Protein AF-S4XUM1-F1 (afdb_monomer)

pLDDT: mean 78.96, std 17.9, range [38.09, 97.19]

Organism: NCBI:txid1254432

Mean predicted aligned error: 12.55 Å

Nearest PDB structures (foldseek):
  5o2q-assembly1_A  TM=1.631E-01  e=7.981E+00  Homo sapiens

Secondary structure (DSSP, 8-state):
-PPPP-SSGGGSTTSEEETTTTEEESSPPPSBPTT-EE---TT----BSSEEEE-SSS-EEEE-EEETTS-TTTTGGG-TTTEEEE---SSPPPTT-EEEEEEEESSSTT--STTEEEE-SS-SS-EEEEE-PPB-TT-GGG--STTEEEEEETTEEEEEETTS--TT--S---------------------------PPPP-----

Radius of gyration: 24.29 Å; Cα contacts (8 Å, |Δi|>4): 393; chains: 1; bounding box: 59×48×80 Å

Structure (mmCIF, N/CA/C/O backbone):
data_AF-S4XUM1-F1
#
_entry.id   AF-S4XUM1-F1
#
loop_
_atom_site.group_PDB
_atom_site.id
_atom_site.type_symbol
_atom_site.label_atom_id
_atom_site.label_alt_id
_atom_site.label_comp_id
_atom_site.label_asym_id
_atom_site.label_entity_id
_atom_site.label_seq_id
_atom_site.pdbx_PDB_ins_code
_atom_site.Cartn_x
_atom_site.Cartn_y
_atom_site.Cartn_z
_atom_site.occupancy
_atom_site.B_iso_or_equiv
_atom_site.auth_seq_id
_atom_site.auth_comp_id
_atom_site.auth_asym_id
_atom_site.auth_atom_id
_atom_site.pdbx_PDB_model_num
ATOM 1 N N . MET A 1 1 ? 4.548 4.382 -29.740 1.00 46.28 1 MET A N 1
ATOM 2 C CA . MET A 1 1 ? 4.417 2.930 -29.510 1.00 46.28 1 MET A CA 1
ATOM 3 C C . MET A 1 1 ? 3.903 2.785 -28.090 1.00 46.28 1 MET A C 1
ATOM 5 O O . MET A 1 1 ? 4.562 3.303 -27.201 1.00 46.28 1 MET A O 1
ATOM 9 N N . CYS A 1 2 ? 2.708 2.232 -27.884 1.00 58.69 2 CYS A N 1
ATOM 10 C CA . CYS A 1 2 ? 2.208 1.940 -26.538 1.00 58.69 2 CYS A CA 1
ATOM 11 C C . CYS A 1 2 ? 2.832 0.611 -26.112 1.00 58.69 2 CYS A C 1
ATOM 13 O O . CYS A 1 2 ? 2.622 -0.391 -26.795 1.00 58.69 2 CYS A O 1
ATOM 15 N N . MET A 1 3 ? 3.656 0.619 -25.067 1.00 66.31 3 MET A N 1
ATOM 16 C CA . MET A 1 3 ? 4.111 -0.616 -24.430 1.00 66.31 3 MET A CA 1
ATOM 17 C C . MET A 1 3 ? 3.111 -0.939 -23.319 1.00 66.31 3 MET A C 1
ATOM 19 O O . MET A 1 3 ? 2.801 -0.025 -22.554 1.00 66.31 3 MET A O 1
ATOM 23 N N . PRO A 1 4 ? 2.559 -2.163 -23.264 1.00 71.38 4 PRO A N 1
ATOM 24 C CA . PRO A 1 4 ? 1.668 -2.541 -22.178 1.00 71.38 4 PRO A CA 1
ATOM 25 C C . PRO A 1 4 ? 2.437 -2.468 -20.859 1.00 71.38 4 PRO A C 1
ATOM 27 O O . PRO A 1 4 ? 3.579 -2.933 -20.778 1.00 71.38 4 PRO A O 1
ATOM 30 N N . SER A 1 5 ? 1.817 -1.845 -19.863 1.00 81.88 5 SER A N 1
ATOM 31 C CA . SER A 1 5 ? 2.279 -1.906 -18.486 1.00 81.88 5 SER A CA 1
ATOM 32 C C . SER A 1 5 ? 2.138 -3.328 -17.951 1.00 81.88 5 SER A C 1
ATOM 34 O O . SER A 1 5 ? 1.305 -4.106 -18.410 1.00 81.88 5 SER A O 1
ATOM 36 N N . CYS A 1 6 ? 2.953 -3.673 -16.967 1.00 84.81 6 CYS A N 1
ATOM 37 C CA . CYS A 1 6 ? 2.712 -4.826 -16.114 1.00 84.81 6 CYS A CA 1
ATOM 38 C C . CYS A 1 6 ? 2.610 -4.355 -14.662 1.00 84.81 6 CYS A C 1
ATOM 40 O O . CYS A 1 6 ? 3.260 -3.386 -14.270 1.00 84.81 6 CYS A O 1
ATOM 42 N N . GLY A 1 7 ? 1.815 -5.063 -13.868 1.00 79.44 7 GLY A N 1
ATOM 43 C CA . GLY A 1 7 ? 1.798 -4.978 -12.410 1.00 79.44 7 GLY A CA 1
ATOM 44 C C . GLY A 1 7 ? 2.227 -6.272 -11.720 1.00 79.44 7 GLY A C 1
ATOM 45 O O . GLY A 1 7 ? 2.416 -6.271 -10.507 1.00 79.44 7 GLY A O 1
ATOM 46 N N . MET A 1 8 ? 2.373 -7.382 -12.456 1.00 84.25 8 MET A N 1
ATOM 47 C CA . MET A 1 8 ? 2.847 -8.656 -11.910 1.00 84.25 8 MET A CA 1
ATOM 48 C C . MET A 1 8 ? 3.480 -9.573 -12.967 1.00 84.25 8 MET A C 1
ATOM 50 O O . MET A 1 8 ? 3.158 -9.505 -14.152 1.00 84.25 8 MET A O 1
ATOM 54 N N . ASP A 1 9 ? 4.330 -10.502 -12.525 1.00 88.06 9 ASP A N 1
ATOM 55 C CA . ASP A 1 9 ? 5.088 -11.410 -13.403 1.00 88.06 9 ASP A CA 1
ATOM 56 C C . ASP A 1 9 ? 4.212 -12.306 -14.290 1.00 88.06 9 ASP A C 1
ATOM 58 O O . ASP A 1 9 ? 4.601 -12.660 -15.404 1.00 88.06 9 ASP A O 1
ATOM 62 N N . SER A 1 10 ? 3.001 -12.657 -13.842 1.00 88.00 10 SER A N 1
ATOM 63 C CA . SER A 1 10 ? 2.076 -13.486 -14.630 1.00 88.00 10 SER A CA 1
ATOM 64 C C . SER A 1 10 ? 1.634 -12.816 -15.938 1.00 88.00 10 SER A C 1
ATOM 66 O O . SER A 1 10 ? 1.175 -13.504 -16.850 1.00 88.00 10 SER A O 1
ATOM 68 N N . GLN A 1 11 ? 1.823 -11.500 -16.064 1.00 85.06 11 GLN A N 1
ATOM 69 C CA . GLN A 1 11 ? 1.540 -10.726 -17.273 1.00 85.06 11 GLN A CA 1
ATOM 70 C C . GLN A 1 11 ? 2.708 -10.729 -18.269 1.00 85.06 11 GLN A C 1
ATOM 72 O O . GLN A 1 11 ? 2.547 -10.294 -19.406 1.00 85.06 11 GLN A O 1
ATOM 77 N N . CYS A 1 12 ? 3.877 -11.247 -17.879 1.00 89.38 12 CYS A N 1
ATOM 78 C CA . CYS A 1 12 ? 5.130 -11.041 -18.601 1.00 89.38 12 CYS A CA 1
ATOM 79 C C . CYS A 1 12 ? 5.625 -12.223 -19.448 1.00 89.38 12 CYS A C 1
ATOM 81 O O . CYS A 1 12 ? 6.767 -12.204 -19.897 1.00 89.38 12 CYS A O 1
ATOM 83 N N . ALA A 1 13 ? 4.786 -13.225 -19.737 1.00 91.38 13 ALA A N 1
ATOM 84 C CA . ALA A 1 13 ? 5.056 -14.305 -20.704 1.00 91.38 13 ALA A CA 1
ATOM 85 C C . ALA A 1 13 ? 6.498 -14.879 -20.671 1.00 91.38 13 ALA A C 1
ATOM 87 O O . ALA A 1 13 ? 7.147 -15.018 -21.707 1.00 91.38 13 ALA A O 1
ATOM 88 N N . GLY A 1 14 ? 7.000 -15.214 -19.475 1.00 91.81 14 GLY A N 1
ATOM 89 C CA . GLY A 1 14 ? 8.346 -15.773 -19.264 1.00 91.81 14 GLY A CA 1
ATOM 90 C C . GLY A 1 14 ? 9.423 -14.757 -18.868 1.00 91.81 14 GLY A C 1
ATOM 91 O O . GLY A 1 14 ? 10.556 -15.151 -18.612 1.00 91.81 14 GLY A O 1
ATOM 92 N N . ARG A 1 15 ? 9.066 -13.475 -18.794 1.00 94.38 15 ARG A N 1
ATOM 93 C CA . ARG A 1 15 ? 9.859 -12.375 -18.228 1.00 94.38 15 ARG A CA 1
ATOM 94 C C . ARG A 1 15 ? 9.296 -11.992 -16.853 1.00 94.38 15 ARG A C 1
ATOM 96 O O . ARG A 1 15 ? 8.256 -12.519 -16.457 1.00 94.38 15 ARG A O 1
ATOM 103 N N . ALA A 1 16 ? 9.949 -11.074 -16.150 1.00 93.62 16 ALA A N 1
ATOM 104 C CA . ALA A 1 16 ? 9.474 -10.539 -14.874 1.00 93.62 16 ALA A CA 1
ATOM 105 C C . ALA A 1 16 ? 8.983 -9.100 -15.038 1.00 93.62 16 ALA A C 1
ATOM 107 O O . ALA A 1 16 ? 9.459 -8.376 -15.913 1.00 93.62 16 ALA A O 1
ATOM 108 N N . CYS A 1 17 ? 8.033 -8.680 -14.212 1.00 90.25 17 CYS A N 1
ATOM 109 C CA . CYS A 1 17 ? 7.595 -7.297 -14.184 1.00 90.25 17 CYS A CA 1
ATOM 110 C C . CYS A 1 17 ? 8.549 -6.463 -13.325 1.00 90.25 17 CYS A C 1
ATOM 112 O O . CYS A 1 17 ? 8.730 -6.758 -12.146 1.00 90.25 17 CYS A O 1
ATOM 114 N N . ASP A 1 18 ? 9.154 -5.416 -13.890 1.00 91.81 18 ASP A N 1
ATOM 115 C CA . ASP A 1 18 ? 9.947 -4.470 -13.106 1.00 91.81 18 ASP A CA 1
ATOM 116 C C . ASP A 1 18 ? 9.028 -3.431 -12.438 1.00 91.81 18 ASP A C 1
ATOM 118 O O . ASP A 1 18 ? 8.416 -2.627 -13.150 1.00 91.81 18 ASP A O 1
ATOM 122 N N . PRO A 1 19 ? 8.945 -3.388 -11.096 1.00 87.00 19 PRO A N 1
ATOM 123 C CA . PRO A 1 19 ? 8.026 -2.499 -10.388 1.00 87.00 19 PRO A CA 1
ATOM 124 C C . PRO A 1 19 ? 8.458 -1.020 -10.375 1.00 87.00 19 PRO A C 1
ATOM 126 O O . PRO A 1 19 ? 7.687 -0.175 -9.915 1.00 87.00 19 PRO A O 1
ATOM 129 N N . ARG A 1 20 ? 9.666 -0.662 -10.846 1.00 89.31 20 ARG A N 1
ATOM 130 C CA . ARG A 1 20 ? 10.075 0.748 -11.001 1.00 89.31 20 ARG A CA 1
ATOM 131 C C . ARG A 1 20 ? 9.538 1.374 -12.267 1.00 89.31 20 ARG A C 1
ATOM 133 O O . ARG A 1 20 ? 9.212 2.561 -12.260 1.00 89.31 20 ARG A O 1
ATOM 140 N N . ILE A 1 21 ? 9.508 0.598 -13.345 1.00 88.56 21 ILE A N 1
ATOM 141 C CA . ILE A 1 21 ? 9.158 1.086 -14.683 1.00 88.56 21 ILE A CA 1
ATOM 142 C C . ILE A 1 21 ? 7.864 0.475 -15.226 1.00 88.56 21 ILE A C 1
ATOM 144 O O . ILE A 1 21 ? 7.420 0.889 -16.293 1.00 88.56 21 ILE A O 1
ATOM 148 N N . ASN A 1 22 ? 7.260 -0.476 -14.506 1.00 86.62 22 ASN A N 1
ATOM 149 C CA . ASN A 1 22 ? 6.053 -1.214 -14.884 1.00 86.62 22 ASN A CA 1
ATOM 150 C C . ASN A 1 22 ? 6.162 -1.847 -16.280 1.00 86.62 22 ASN A C 1
ATOM 152 O O . ASN A 1 22 ? 5.217 -1.813 -17.066 1.00 86.62 22 ASN A O 1
ATOM 156 N N . LEU A 1 23 ? 7.331 -2.405 -16.610 1.00 89.44 23 LEU A N 1
ATOM 157 C CA . LEU A 1 23 ? 7.587 -3.080 -17.882 1.00 89.44 23 LEU A CA 1
ATOM 158 C C . LEU A 1 23 ? 8.126 -4.483 -17.644 1.00 89.44 23 LEU A C 1
ATOM 160 O O . LEU A 1 23 ? 8.922 -4.720 -16.737 1.00 89.44 23 LEU A O 1
ATOM 164 N N . CYS A 1 24 ? 7.733 -5.407 -18.516 1.00 91.44 24 CYS A N 1
ATOM 165 C CA . CYS A 1 24 ? 8.316 -6.736 -18.522 1.00 91.44 24 CYS A CA 1
ATOM 166 C C . CYS A 1 24 ? 9.786 -6.647 -18.947 1.00 91.44 24 CYS A C 1
ATOM 168 O O . CYS A 1 24 ? 10.094 -6.117 -20.022 1.00 91.44 24 CYS A O 1
ATOM 170 N N . VAL A 1 25 ? 10.682 -7.190 -18.131 1.00 94.69 25 VAL A N 1
ATOM 171 C CA . VAL A 1 25 ? 12.135 -7.211 -18.326 1.00 94.69 25 VAL A CA 1
ATOM 172 C C . VAL A 1 25 ? 12.702 -8.591 -18.007 1.00 94.69 25 VAL A C 1
ATOM 174 O O . VAL A 1 25 ? 12.067 -9.405 -17.341 1.00 94.69 25 VAL A O 1
ATOM 177 N N . ASP A 1 26 ? 13.906 -8.868 -18.498 1.00 96.31 26 ASP A N 1
ATOM 178 C CA . ASP A 1 26 ? 14.575 -10.147 -18.234 1.00 96.31 26 ASP A CA 1
ATOM 179 C C . ASP A 1 26 ? 15.219 -10.168 -16.838 1.00 96.31 26 ASP A C 1
ATOM 181 O O . ASP A 1 26 ? 15.225 -11.202 -16.175 1.00 96.31 26 ASP A O 1
ATOM 185 N N . GLU A 1 27 ? 15.690 -9.009 -16.369 1.00 96.25 27 GLU A N 1
ATOM 186 C CA . GLU A 1 27 ? 16.275 -8.804 -15.041 1.00 96.25 27 GLU A CA 1
ATOM 187 C C . GLU A 1 27 ? 15.563 -7.624 -14.354 1.00 96.25 27 GLU A C 1
ATOM 189 O O . GLU A 1 27 ? 15.839 -6.473 -14.698 1.00 96.25 27 GLU A O 1
ATOM 194 N N . PRO A 1 28 ? 14.603 -7.876 -13.443 1.00 94.25 28 PRO A N 1
ATOM 195 C CA . PRO A 1 28 ? 13.877 -6.814 -12.755 1.00 94.25 28 PRO A CA 1
ATOM 196 C C . PRO A 1 28 ? 14.755 -6.140 -11.705 1.00 94.25 28 PRO A C 1
ATOM 198 O O . PRO A 1 28 ? 15.655 -6.758 -11.128 1.00 94.25 28 PRO A O 1
ATOM 201 N N . THR A 1 29 ? 14.456 -4.877 -11.411 1.00 94.62 29 THR A N 1
ATOM 202 C CA . THR A 1 29 ? 15.105 -4.157 -10.320 1.00 94.62 29 THR A CA 1
ATOM 203 C C . THR A 1 29 ? 14.916 -4.900 -8.997 1.00 94.62 29 THR A C 1
ATOM 205 O O . THR A 1 29 ? 13.802 -5.218 -8.580 1.00 94.62 29 THR A O 1
ATOM 208 N N . THR A 1 30 ? 16.028 -5.185 -8.323 1.00 94.56 30 THR A N 1
ATOM 209 C CA . THR A 1 30 ? 16.049 -5.874 -7.030 1.00 94.56 30 THR A CA 1
ATOM 210 C C . THR A 1 30 ? 16.083 -4.881 -5.877 1.00 94.56 30 THR A C 1
ATOM 212 O O . THR A 1 30 ? 16.699 -3.825 -5.989 1.00 94.56 30 THR A O 1
ATOM 215 N N . GLY A 1 31 ? 15.521 -5.259 -4.734 1.00 94.31 31 GLY A N 1
ATOM 216 C CA . GLY A 1 31 ? 15.585 -4.468 -3.510 1.00 94.31 31 GLY A CA 1
ATOM 217 C C . GLY A 1 31 ? 14.608 -4.987 -2.466 1.00 94.31 31 GLY A C 1
ATOM 218 O O . GLY A 1 31 ? 14.121 -6.116 -2.560 1.00 94.31 31 GLY A O 1
ATOM 219 N N . LEU A 1 32 ? 14.308 -4.151 -1.478 1.00 93.50 32 LEU A N 1
ATOM 220 C CA . LEU A 1 32 ? 13.274 -4.432 -0.491 1.00 93.50 32 LEU A CA 1
ATOM 221 C C . LEU A 1 32 ? 11.903 -4.590 -1.183 1.00 93.50 32 LEU A C 1
ATOM 223 O O . LEU A 1 32 ? 11.578 -3.805 -2.084 1.00 93.50 32 LEU A O 1
ATOM 227 N N . PRO A 1 33 ? 11.096 -5.598 -0.797 1.00 89.25 33 PRO A N 1
ATOM 228 C CA . PRO A 1 33 ? 9.799 -5.845 -1.415 1.00 89.25 33 PRO A CA 1
ATOM 229 C C . PRO A 1 33 ? 8.773 -4.773 -1.029 1.00 89.25 33 PRO A C 1
ATOM 231 O O . PRO A 1 33 ? 8.935 -4.064 -0.030 1.00 89.25 33 PRO A O 1
ATOM 234 N N . ALA A 1 34 ? 7.688 -4.681 -1.802 1.00 85.56 34 ALA A N 1
ATOM 235 C CA . ALA A 1 34 ? 6.586 -3.767 -1.515 1.00 85.56 34 ALA A CA 1
ATOM 236 C C . ALA A 1 34 ? 6.018 -3.977 -0.094 1.00 85.56 34 ALA A C 1
ATOM 238 O O . ALA A 1 34 ? 5.848 -5.111 0.354 1.00 85.56 34 ALA A O 1
ATOM 239 N N . GLY A 1 35 ? 5.732 -2.880 0.608 1.00 82.00 35 GLY A N 1
ATOM 240 C CA . GLY A 1 35 ? 5.302 -2.857 2.008 1.00 82.00 35 GLY A CA 1
ATOM 241 C C . GLY A 1 35 ? 6.442 -2.788 3.031 1.00 82.00 35 GLY A C 1
ATOM 242 O O . GLY A 1 35 ? 6.169 -2.562 4.207 1.00 82.00 35 GLY A O 1
ATOM 243 N N . SER A 1 36 ? 7.706 -2.944 2.618 1.00 88.94 36 SER A N 1
ATOM 244 C CA . SER A 1 36 ? 8.850 -2.818 3.533 1.00 88.94 36 SER A CA 1
ATOM 245 C C . SER A 1 36 ? 9.104 -1.359 3.918 1.00 88.94 36 SER A C 1
ATOM 247 O O . SER A 1 36 ? 9.033 -0.498 3.036 1.00 88.94 36 SER A O 1
ATOM 249 N N . PRO A 1 37 ? 9.476 -1.065 5.177 1.00 89.25 37 PRO A N 1
ATOM 250 C CA . PRO A 1 37 ? 9.952 0.263 5.543 1.00 89.25 37 PRO A CA 1
ATOM 251 C C . PRO A 1 37 ? 11.243 0.592 4.781 1.00 89.25 37 PRO A C 1
ATOM 253 O O . PRO A 1 37 ? 12.082 -0.286 4.559 1.00 89.25 37 PRO A O 1
ATOM 256 N N . CYS A 1 38 ? 11.406 1.849 4.380 1.00 93.06 38 CYS A N 1
ATOM 257 C CA . CYS A 1 38 ? 12.570 2.315 3.635 1.00 93.06 38 CYS A CA 1
ATOM 258 C C . CYS A 1 38 ? 12.930 3.763 3.974 1.00 93.06 38 CYS A C 1
ATOM 260 O O . CYS A 1 38 ? 12.089 4.554 4.398 1.00 93.06 38 CYS A O 1
ATOM 262 N N . GLU A 1 39 ? 14.190 4.101 3.724 1.00 93.44 39 GLU A N 1
ATOM 263 C CA . GLU A 1 39 ? 14.724 5.457 3.763 1.00 93.44 39 GLU A CA 1
ATOM 264 C C . GLU A 1 39 ? 15.631 5.620 2.540 1.00 93.44 39 GLU A C 1
ATOM 266 O O . GLU A 1 39 ? 16.457 4.746 2.255 1.00 93.44 39 GLU A O 1
ATOM 271 N N . VAL A 1 40 ? 15.456 6.704 1.782 1.00 89.44 40 VAL A N 1
ATOM 272 C CA . VAL A 1 40 ? 16.374 7.036 0.687 1.00 89.44 40 VAL A CA 1
ATOM 273 C C . VAL A 1 40 ? 17.612 7.652 1.324 1.00 89.44 40 VAL A C 1
ATOM 275 O O . VAL A 1 40 ? 17.533 8.745 1.876 1.00 89.44 40 VAL A O 1
ATOM 278 N N . GLY A 1 41 ? 18.739 6.937 1.280 1.00 84.44 41 GLY A N 1
ATOM 279 C CA . GLY A 1 41 ? 19.979 7.401 1.905 1.00 84.44 41 GLY A CA 1
ATOM 280 C C . GLY A 1 41 ? 20.510 8.698 1.284 1.00 84.44 41 GLY A C 1
ATOM 281 O O . GLY A 1 41 ? 20.113 9.077 0.182 1.00 84.44 41 GLY A O 1
ATOM 282 N N . ASP A 1 42 ? 21.471 9.342 1.952 1.00 84.88 42 ASP A N 1
ATOM 283 C CA . ASP A 1 42 ? 22.050 10.640 1.546 1.00 84.88 42 ASP A CA 1
ATOM 284 C C . ASP A 1 42 ? 22.616 10.662 0.111 1.00 84.88 42 ASP A C 1
ATOM 286 O O . ASP A 1 42 ? 22.701 11.713 -0.525 1.00 84.88 42 ASP A O 1
ATOM 290 N N . GLU A 1 43 ? 22.992 9.498 -0.422 1.00 89.62 43 GLU A N 1
ATOM 291 C CA . GLU A 1 43 ? 23.488 9.330 -1.794 1.00 89.62 43 GLU A CA 1
ATOM 292 C C . GLU A 1 43 ? 22.364 9.238 -2.848 1.00 89.62 43 GLU A C 1
ATOM 294 O O . GLU A 1 43 ? 22.640 9.086 -4.038 1.00 89.62 43 GLU A O 1
ATOM 299 N N . GLY A 1 44 ? 21.095 9.317 -2.437 1.00 87.81 44 GLY A N 1
ATOM 300 C CA . GLY A 1 44 ? 19.928 9.190 -3.314 1.00 87.81 44 GLY A CA 1
ATOM 301 C C . GLY A 1 44 ? 19.648 7.757 -3.778 1.00 87.81 44 GLY A C 1
ATOM 302 O O . GLY A 1 44 ? 18.920 7.560 -4.752 1.00 87.81 44 GLY A O 1
ATOM 303 N N . ILE A 1 45 ? 20.240 6.754 -3.122 1.00 92.00 45 ILE A N 1
ATOM 304 C CA . ILE A 1 45 ? 20.052 5.343 -3.470 1.00 92.00 45 ILE A CA 1
ATOM 305 C C . ILE A 1 45 ? 18.756 4.840 -2.834 1.00 92.00 45 ILE A C 1
ATOM 307 O O . ILE A 1 45 ? 18.637 4.762 -1.612 1.00 92.00 45 ILE A O 1
ATOM 311 N N . ASP A 1 46 ? 17.799 4.474 -3.682 1.00 94.19 46 ASP A N 1
ATOM 312 C CA . ASP A 1 46 ? 16.536 3.867 -3.269 1.00 94.19 46 ASP A CA 1
ATOM 313 C C . ASP A 1 46 ? 16.727 2.358 -2.997 1.00 94.19 46 ASP A C 1
ATOM 315 O O . ASP A 1 46 ? 17.107 1.627 -3.925 1.00 94.19 46 ASP A O 1
ATOM 319 N N . PRO A 1 47 ? 16.478 1.874 -1.760 1.00 95.19 47 PRO A N 1
ATOM 320 C CA . PRO A 1 47 ? 16.670 0.471 -1.393 1.00 95.19 47 PRO A CA 1
ATOM 321 C C . PRO A 1 47 ? 15.548 -0.453 -1.893 1.00 95.19 47 PRO A C 1
ATOM 323 O O . PRO A 1 47 ? 15.650 -1.673 -1.745 1.00 95.19 47 PRO A O 1
ATOM 326 N N . CYS A 1 48 ? 14.459 0.090 -2.434 1.00 95.38 48 CYS A N 1
ATOM 327 C CA . CYS A 1 48 ? 13.279 -0.666 -2.825 1.00 95.38 48 CYS A CA 1
ATOM 328 C C . CYS A 1 48 ? 13.429 -1.299 -4.206 1.00 95.38 48 CYS A C 1
ATOM 330 O O . CYS A 1 48 ? 14.022 -0.716 -5.114 1.00 95.38 48 CYS A O 1
ATOM 332 N N . ALA A 1 49 ? 12.812 -2.470 -4.389 1.00 93.69 49 ALA A N 1
ATOM 333 C CA . ALA A 1 49 ? 12.653 -3.054 -5.718 1.00 93.69 49 ALA A CA 1
ATOM 334 C C . ALA A 1 49 ? 11.824 -2.130 -6.625 1.00 93.69 49 ALA A C 1
ATOM 336 O O . ALA A 1 49 ? 12.153 -1.982 -7.792 1.00 93.69 49 ALA A O 1
ATOM 337 N N . GLY A 1 50 ? 10.784 -1.493 -6.066 1.00 91.62 50 GLY A N 1
ATOM 338 C CA . GLY A 1 50 ? 10.032 -0.390 -6.673 1.00 91.62 50 GLY A CA 1
ATOM 339 C C . GLY A 1 50 ? 10.601 0.964 -6.248 1.00 91.62 50 GLY A C 1
ATOM 340 O O . GLY A 1 50 ? 11.786 1.226 -6.446 1.00 91.62 50 GLY A O 1
ATOM 341 N N . TRP A 1 51 ? 9.757 1.792 -5.632 1.00 92.88 51 TRP A N 1
ATOM 342 C CA . TRP A 1 51 ? 10.109 3.128 -5.152 1.00 92.88 51 TRP A CA 1
ATOM 343 C C . TRP A 1 51 ? 9.916 3.255 -3.643 1.00 92.88 51 TRP A C 1
ATOM 345 O O . TRP A 1 51 ? 8.917 2.776 -3.106 1.00 92.88 51 TRP A O 1
ATOM 355 N N . CYS A 1 52 ? 10.834 3.937 -2.967 1.00 93.38 52 CYS A N 1
ATOM 356 C CA . CYS A 1 52 ? 10.663 4.352 -1.585 1.00 93.38 52 CYS A CA 1
ATOM 357 C C . CYS A 1 52 ? 9.762 5.589 -1.527 1.00 93.38 52 CYS A C 1
ATOM 359 O O . CYS A 1 52 ? 10.193 6.710 -1.807 1.00 93.38 52 CYS A O 1
ATOM 361 N N . VAL A 1 53 ? 8.488 5.385 -1.192 1.00 89.75 53 VAL A N 1
ATOM 362 C CA . VAL A 1 53 ? 7.489 6.455 -1.121 1.00 89.75 53 VAL A CA 1
ATOM 363 C C . VAL A 1 53 ? 7.460 7.024 0.299 1.00 89.75 53 VAL A C 1
ATOM 365 O O . VAL A 1 53 ? 7.159 6.276 1.233 1.00 89.75 53 VAL A O 1
ATOM 368 N N . PRO A 1 54 ? 7.754 8.322 0.497 1.00 86.69 54 PRO A N 1
ATOM 369 C CA . PRO A 1 54 ? 7.705 8.938 1.816 1.00 86.69 54 PRO A CA 1
ATOM 370 C C . PRO A 1 54 ? 6.257 9.193 2.259 1.00 86.69 54 PRO A C 1
ATOM 372 O O . PRO A 1 54 ? 5.471 9.834 1.563 1.00 86.69 54 PRO A O 1
ATOM 375 N N . PHE A 1 55 ? 5.934 8.747 3.466 1.00 78.75 55 PHE A N 1
ATOM 376 C CA . PHE A 1 55 ? 4.703 8.998 4.207 1.00 78.75 55 PHE A CA 1
ATOM 377 C C . PHE A 1 55 ? 5.026 9.867 5.430 1.00 78.75 55 PHE A C 1
ATOM 379 O O . PHE A 1 55 ? 5.059 9.411 6.571 1.00 78.75 55 PHE A O 1
ATOM 386 N N . GLY A 1 56 ? 5.286 11.153 5.183 1.00 77.94 56 GLY A N 1
ATOM 387 C CA . GLY A 1 56 ? 5.7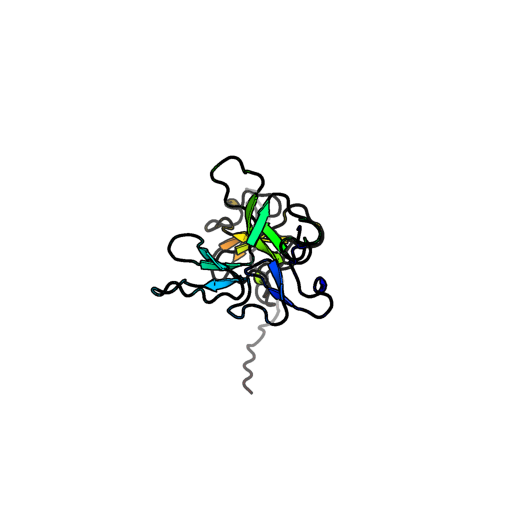15 12.097 6.217 1.00 77.94 56 GLY A CA 1
ATOM 388 C C . GLY A 1 56 ? 7.237 12.121 6.427 1.00 77.94 56 GLY A C 1
ATOM 389 O O . GLY A 1 56 ? 7.980 11.633 5.579 1.00 77.94 56 GLY A O 1
ATOM 390 N N . PRO A 1 57 ? 7.720 12.748 7.517 1.00 77.31 57 PRO A N 1
ATOM 391 C CA . PRO A 1 57 ? 9.147 13.017 7.711 1.00 77.31 57 PRO A CA 1
ATOM 392 C C . PRO A 1 57 ? 9.978 11.808 8.162 1.00 77.31 57 PRO A C 1
ATOM 394 O O . PRO A 1 57 ? 11.195 11.853 8.038 1.00 77.31 57 PRO A O 1
ATOM 397 N N . GLU A 1 58 ? 9.352 10.761 8.706 1.00 80.38 58 GLU A N 1
ATOM 398 C CA . GLU A 1 58 ? 10.058 9.672 9.408 1.00 80.38 58 GLU A CA 1
ATOM 399 C C . GLU A 1 58 ? 9.767 8.277 8.842 1.00 80.38 58 GLU A C 1
ATOM 401 O O . GLU A 1 58 ? 10.352 7.296 9.293 1.00 80.38 58 GLU A O 1
ATOM 406 N N . LEU A 1 59 ? 8.854 8.162 7.875 1.00 84.62 59 LEU A N 1
ATOM 407 C CA . LEU A 1 59 ? 8.415 6.871 7.362 1.00 84.62 59 LEU A CA 1
ATOM 408 C C . LEU A 1 59 ? 8.432 6.885 5.841 1.00 84.62 59 LEU A C 1
ATOM 410 O O . LEU A 1 59 ? 7.690 7.638 5.222 1.00 84.62 59 LEU A O 1
ATOM 414 N N . GLY A 1 60 ? 9.246 6.027 5.239 1.00 89.31 60 GLY A N 1
ATOM 415 C CA . GLY A 1 60 ? 9.122 5.639 3.840 1.00 89.31 60 GLY A CA 1
ATOM 416 C C . GLY A 1 60 ? 8.661 4.193 3.740 1.00 89.31 60 GLY A C 1
ATOM 417 O O . GLY A 1 60 ? 8.967 3.375 4.611 1.00 89.31 60 GLY A O 1
ATOM 418 N N . VAL A 1 61 ? 7.928 3.865 2.678 1.00 89.00 61 VAL A N 1
ATOM 419 C CA . VAL A 1 61 ? 7.568 2.479 2.369 1.00 89.00 61 VAL A CA 1
ATOM 420 C C . VAL A 1 61 ? 7.838 2.168 0.905 1.00 89.00 61 VAL A C 1
ATOM 422 O O . VAL A 1 61 ? 7.500 2.947 0.014 1.00 89.00 61 VAL A O 1
ATOM 425 N N . CYS A 1 62 ? 8.420 0.998 0.657 1.00 91.50 62 CYS A N 1
ATOM 426 C CA . CYS A 1 62 ? 8.581 0.471 -0.686 1.00 91.50 62 CYS A CA 1
ATOM 427 C C . CYS A 1 62 ? 7.218 0.207 -1.324 1.00 91.50 62 CYS A C 1
ATOM 429 O O . CYS A 1 62 ? 6.440 -0.601 -0.818 1.00 91.50 62 CYS A O 1
ATOM 431 N N . ALA A 1 63 ? 6.936 0.829 -2.462 1.00 89.69 63 ALA A N 1
ATOM 432 C CA . ALA A 1 63 ? 5.704 0.622 -3.208 1.00 89.69 63 ALA A CA 1
ATOM 433 C C . ALA A 1 63 ? 5.964 0.600 -4.718 1.00 89.69 63 ALA A C 1
ATOM 435 O O . ALA A 1 63 ? 6.933 1.174 -5.220 1.00 89.69 63 ALA A O 1
ATOM 436 N N . GLY A 1 64 ? 5.078 -0.080 -5.445 1.00 87.38 64 GLY A N 1
ATOM 437 C CA . GLY A 1 64 ? 4.935 0.132 -6.883 1.00 87.38 64 GLY A CA 1
ATOM 438 C C . GLY A 1 64 ? 4.183 1.436 -7.143 1.00 87.38 64 GLY A C 1
ATOM 439 O O . GLY A 1 64 ? 3.341 1.843 -6.334 1.00 87.38 64 GLY A O 1
ATOM 440 N N . LEU A 1 65 ? 4.484 2.076 -8.269 1.00 85.44 65 LEU A N 1
ATOM 441 C CA . LEU A 1 65 ? 3.728 3.229 -8.747 1.00 85.44 65 LEU A CA 1
ATOM 442 C C . LEU A 1 65 ? 2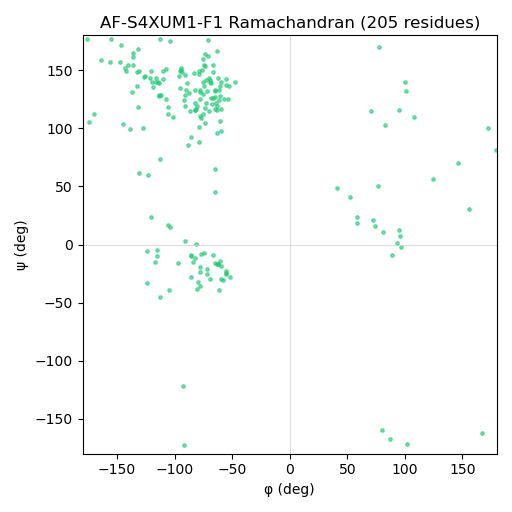.603 2.764 -9.666 1.00 85.44 65 LEU A C 1
ATOM 444 O O . LEU A 1 65 ? 2.756 1.817 -10.434 1.00 85.44 65 LEU A O 1
ATOM 448 N N . CYS A 1 66 ? 1.489 3.473 -9.618 1.00 84.62 66 CYS A N 1
ATOM 449 C CA . CYS A 1 66 ? 0.321 3.244 -10.462 1.00 84.62 66 CYS A CA 1
ATOM 450 C C . CYS A 1 66 ? -0.193 4.590 -10.975 1.00 84.62 66 CYS A C 1
ATOM 452 O O . CYS A 1 66 ? 0.074 5.625 -10.366 1.00 84.62 66 CYS A O 1
ATOM 454 N N . ALA A 1 67 ? -0.885 4.611 -12.111 1.00 79.62 67 ALA A N 1
ATOM 455 C CA . ALA A 1 67 ? -1.276 5.860 -12.768 1.00 79.62 67 ALA A CA 1
ATOM 456 C C . ALA A 1 67 ? -2.795 6.012 -12.813 1.00 79.62 67 ALA A C 1
ATOM 458 O O . ALA A 1 67 ? -3.526 5.053 -13.049 1.00 79.62 67 ALA A O 1
ATOM 459 N N . LEU A 1 68 ? -3.298 7.225 -12.584 1.00 69.62 68 LEU A N 1
ATOM 460 C CA . LEU A 1 68 ? -4.730 7.491 -12.659 1.00 69.62 68 LEU A CA 1
ATOM 461 C C . LEU A 1 68 ? -5.222 7.362 -14.101 1.00 69.62 68 LEU A C 1
ATOM 463 O O . LEU A 1 68 ? -4.782 8.097 -14.989 1.00 69.62 68 LEU A O 1
ATOM 467 N N . GLY A 1 69 ? -6.169 6.445 -14.306 1.00 61.72 69 GLY A N 1
ATOM 468 C CA . GLY A 1 69 ? -6.692 6.082 -15.624 1.00 61.72 69 GLY A CA 1
ATOM 469 C C . GLY A 1 69 ? -6.031 4.848 -16.246 1.00 61.72 69 GLY A C 1
ATOM 470 O O . GLY A 1 69 ? -6.323 4.554 -17.405 1.00 61.72 69 GLY A O 1
ATOM 471 N N . GLY A 1 70 ? -5.167 4.141 -15.506 1.00 68.00 70 GLY A N 1
ATOM 472 C CA . GLY A 1 70 ? -4.712 2.795 -15.857 1.00 68.00 70 GLY A CA 1
ATOM 473 C C . GLY A 1 70 ? -5.806 1.730 -15.689 1.00 68.00 70 GLY A C 1
ATOM 474 O O . GLY A 1 70 ? -6.937 2.017 -15.277 1.00 68.00 70 GLY A O 1
ATOM 475 N N . ASP A 1 71 ? -5.496 0.485 -16.064 1.00 70.81 71 ASP A N 1
ATOM 476 C CA . ASP A 1 71 ? -6.404 -0.646 -15.852 1.00 70.81 71 ASP A CA 1
ATOM 477 C C . ASP A 1 71 ? -6.337 -1.111 -14.388 1.00 70.81 71 ASP A C 1
ATOM 479 O O . ASP A 1 71 ? -5.586 -2.018 -14.028 1.00 70.81 71 ASP A O 1
ATOM 483 N N . ILE A 1 72 ? -7.177 -0.497 -13.552 1.00 63.78 72 ILE A N 1
ATOM 484 C CA . ILE A 1 72 ? -7.332 -0.803 -12.120 1.00 63.78 72 ILE A CA 1
ATOM 485 C C . ILE A 1 72 ? -7.720 -2.270 -11.873 1.00 63.78 72 ILE A C 1
ATOM 487 O O . ILE A 1 72 ? -7.405 -2.840 -10.828 1.00 63.78 72 ILE A O 1
ATOM 491 N N . ALA A 1 73 ? -8.449 -2.891 -12.803 1.00 61.50 73 ALA A N 1
ATOM 492 C CA . ALA A 1 73 ? -8.961 -4.240 -12.605 1.00 61.50 73 ALA A CA 1
ATOM 493 C C . ALA A 1 73 ? -7.877 -5.302 -12.817 1.00 61.50 73 ALA A C 1
ATOM 495 O O . ALA A 1 73 ? -7.890 -6.312 -12.108 1.00 61.50 73 ALA A O 1
ATOM 496 N N . ASN A 1 74 ? -6.958 -5.080 -13.762 1.00 62.84 74 ASN A N 1
ATOM 497 C CA . ASN A 1 74 ? -6.028 -6.120 -14.197 1.00 62.84 74 ASN A CA 1
ATOM 498 C C . ASN A 1 74 ? -4.549 -5.744 -14.080 1.00 62.84 74 ASN A C 1
ATOM 500 O O . ASN A 1 74 ? -3.746 -6.639 -13.836 1.00 62.84 74 ASN A O 1
ATOM 504 N N . GLU A 1 75 ? -4.163 -4.481 -14.260 1.00 68.56 75 GLU A N 1
ATOM 505 C CA . GLU A 1 75 ? -2.752 -4.098 -14.418 1.00 68.56 75 GLU A CA 1
ATOM 506 C C . GLU A 1 75 ? -2.219 -3.271 -13.251 1.00 68.56 75 GLU A C 1
ATOM 508 O O . GLU A 1 75 ? -1.149 -3.590 -12.733 1.00 68.56 75 GLU A O 1
ATOM 513 N N . ASP A 1 76 ? -2.958 -2.272 -12.768 1.00 76.75 76 ASP A N 1
ATOM 514 C CA . ASP A 1 76 ? -2.461 -1.438 -11.675 1.00 76.75 76 ASP A CA 1
ATOM 515 C C . ASP A 1 76 ? -2.385 -2.246 -10.377 1.00 76.75 76 ASP A C 1
ATOM 517 O O . ASP A 1 76 ? -3.355 -2.871 -9.941 1.00 76.75 76 ASP A O 1
ATOM 521 N N . CYS A 1 77 ? -1.206 -2.240 -9.753 1.00 82.75 77 CYS A N 1
ATOM 522 C CA . CYS A 1 77 ? -0.943 -2.937 -8.492 1.00 82.75 77 CYS A CA 1
ATOM 523 C C . CYS A 1 77 ? -1.206 -4.454 -8.534 1.00 82.75 77 CYS A C 1
ATOM 525 O O . CYS A 1 77 ? -1.455 -5.066 -7.494 1.00 82.75 77 CYS A O 1
ATOM 527 N N . GLY A 1 78 ? -1.163 -5.061 -9.727 1.00 79.81 78 GLY A N 1
ATOM 528 C CA . GLY A 1 78 ? -1.474 -6.479 -9.930 1.00 79.81 78 GLY A CA 1
ATOM 529 C C . GLY A 1 78 ? -2.969 -6.806 -9.800 1.00 79.81 78 GLY A C 1
ATOM 530 O O . GLY A 1 78 ? -3.319 -7.960 -9.529 1.00 79.81 78 GLY A O 1
ATOM 531 N N . GLY A 1 79 ? -3.836 -5.797 -9.951 1.00 84.19 79 GLY A N 1
ATOM 532 C CA . GLY A 1 79 ? -5.291 -5.889 -9.862 1.00 84.19 79 GLY A CA 1
ATOM 533 C C . GLY A 1 79 ? -5.827 -5.962 -8.429 1.00 84.19 79 GLY A C 1
ATOM 534 O O . GLY A 1 79 ? -5.096 -6.203 -7.471 1.00 84.19 79 GLY A O 1
ATOM 535 N N . LEU A 1 80 ? -7.149 -5.835 -8.285 1.00 85.75 80 LEU A N 1
ATOM 536 C CA . LEU A 1 80 ? -7.850 -5.696 -6.992 1.00 85.75 80 LEU A CA 1
ATOM 537 C C . LEU A 1 80 ? -7.658 -6.854 -5.997 1.00 85.75 80 LEU A C 1
ATOM 539 O O . LEU A 1 80 ? -7.910 -6.690 -4.804 1.00 85.75 80 LEU A O 1
ATOM 543 N N . ARG A 1 81 ? -7.225 -8.024 -6.479 1.00 85.31 81 ARG A N 1
ATOM 544 C CA . ARG A 1 81 ? -6.876 -9.173 -5.628 1.00 85.31 81 ARG A CA 1
ATOM 545 C C . ARG A 1 81 ? -5.501 -9.036 -4.978 1.00 85.31 81 ARG A C 1
ATOM 547 O O . ARG A 1 81 ? -5.249 -9.682 -3.968 1.00 85.31 81 ARG A O 1
ATOM 554 N N . SER A 1 82 ? -4.625 -8.238 -5.578 1.00 84.88 82 SER A N 1
ATOM 555 C CA . SER A 1 82 ? -3.239 -8.033 -5.158 1.00 84.88 82 SER A CA 1
ATOM 556 C C . SER A 1 82 ? -3.069 -6.677 -4.469 1.00 84.88 82 SER A C 1
ATOM 558 O O . SER A 1 82 ? -2.375 -6.577 -3.456 1.00 84.88 82 SER A O 1
ATOM 560 N N . GLY A 1 83 ? -3.739 -5.639 -4.971 1.00 87.12 83 GLY A N 1
ATOM 561 C CA . GLY A 1 83 ? -3.648 -4.293 -4.426 1.00 87.12 83 GLY A CA 1
ATOM 562 C C . GLY A 1 83 ? -4.573 -3.292 -5.106 1.00 87.12 83 GLY A C 1
ATOM 563 O O . GLY A 1 83 ? -5.293 -3.607 -6.050 1.00 87.12 83 GLY A O 1
ATOM 564 N N . MET A 1 84 ? -4.569 -2.068 -4.591 1.00 87.94 84 MET A N 1
ATOM 565 C CA . MET A 1 84 ? -5.274 -0.934 -5.177 1.00 87.94 84 MET A CA 1
ATOM 566 C C . MET A 1 84 ? -4.340 0.262 -5.285 1.00 87.94 84 MET A C 1
ATOM 568 O O . MET A 1 84 ? -3.464 0.453 -4.442 1.00 87.94 84 MET A O 1
ATOM 572 N N . CYS A 1 85 ? -4.556 1.097 -6.295 1.00 87.56 85 CYS A N 1
ATOM 573 C CA . CYS A 1 85 ? -3.830 2.350 -6.404 1.00 87.56 85 CYS A CA 1
ATOM 574 C C . CYS A 1 85 ? -4.409 3.397 -5.446 1.00 87.56 85 CYS A C 1
ATOM 576 O O . CYS A 1 85 ? -5.608 3.681 -5.482 1.00 87.56 85 CYS A O 1
ATOM 578 N N . VAL A 1 86 ? -3.560 3.976 -4.598 1.00 86.56 86 VAL A N 1
ATOM 579 C CA . VAL A 1 86 ? -3.923 5.041 -3.660 1.00 86.56 86 VAL A CA 1
ATOM 580 C C . VAL A 1 86 ? -3.206 6.322 -4.059 1.00 86.56 86 VAL A C 1
ATOM 582 O O . VAL A 1 86 ? -1.989 6.345 -4.228 1.00 86.56 86 VAL A O 1
ATOM 585 N N . TYR A 1 87 ? -3.966 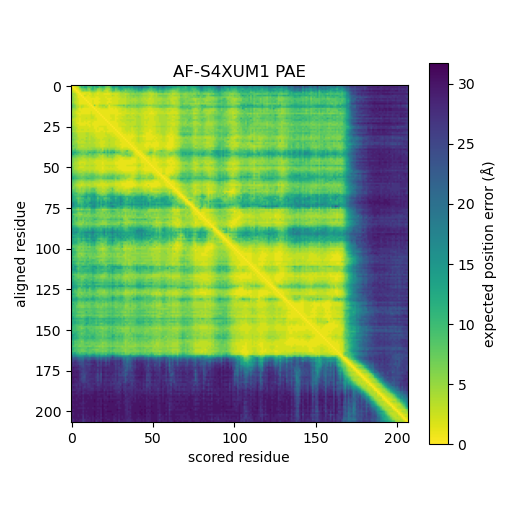7.406 -4.178 1.00 82.69 87 TYR A N 1
ATOM 586 C CA . TYR A 1 87 ? -3.455 8.724 -4.540 1.00 82.69 87 TYR A CA 1
ATOM 587 C C . TYR A 1 87 ? -3.570 9.658 -3.337 1.00 82.69 87 TYR A C 1
ATOM 589 O O . TYR A 1 87 ? -4.645 9.785 -2.748 1.00 82.69 87 TYR A O 1
ATOM 597 N N . ALA A 1 88 ? -2.477 10.330 -2.982 1.00 73.75 88 ALA A N 1
ATOM 598 C CA . ALA A 1 88 ? -2.504 11.421 -2.015 1.00 73.75 88 ALA A CA 1
ATOM 599 C C . ALA A 1 88 ? -2.846 12.715 -2.768 1.00 73.75 88 ALA A C 1
ATOM 601 O O . ALA A 1 88 ? -1.978 13.351 -3.360 1.00 73.75 88 ALA A O 1
ATOM 602 N N . LEU A 1 89 ? -4.134 13.049 -2.826 1.00 69.50 89 LEU A N 1
ATOM 603 C CA . LEU A 1 89 ? -4.626 14.189 -3.596 1.00 69.50 89 LEU A CA 1
ATOM 604 C C . LEU A 1 89 ? -4.899 15.380 -2.674 1.00 69.50 89 LEU A C 1
ATOM 606 O O . LEU A 1 89 ? -5.878 15.382 -1.933 1.00 69.50 89 LEU A O 1
ATOM 610 N N . ASP A 1 90 ? -4.069 16.420 -2.771 1.00 64.50 90 ASP A N 1
ATOM 611 C CA . ASP A 1 90 ? -4.324 17.723 -2.132 1.00 64.50 90 ASP A CA 1
ATOM 612 C C . ASP A 1 90 ? -5.199 18.650 -3.007 1.00 64.50 90 ASP A C 1
ATOM 614 O O . ASP A 1 90 ? -5.614 19.728 -2.574 1.00 64.50 90 ASP A O 1
ATOM 618 N N . LYS A 1 91 ? -5.445 18.268 -4.270 1.00 73.00 91 LYS A N 1
ATOM 619 C CA . LYS A 1 91 ? -6.208 19.009 -5.293 1.00 73.00 91 LYS A CA 1
ATOM 620 C C . LYS A 1 91 ? -6.957 18.039 -6.211 1.00 73.00 91 LYS A C 1
ATOM 622 O O . LYS A 1 91 ? -6.734 16.834 -6.139 1.00 73.00 91 LYS A O 1
ATOM 627 N N . ASP A 1 92 ? -7.819 18.576 -7.076 1.00 73.94 92 ASP A N 1
ATOM 628 C CA . ASP A 1 92 ? -8.533 17.788 -8.086 1.00 73.94 92 ASP A CA 1
ATOM 629 C C . ASP A 1 92 ? -7.546 16.961 -8.932 1.00 73.94 92 ASP A C 1
ATOM 631 O O . ASP A 1 92 ? -6.618 17.543 -9.506 1.00 73.94 92 ASP A O 1
ATOM 635 N N . PRO A 1 93 ? -7.727 15.632 -9.020 1.00 71.62 93 PRO A N 1
ATOM 636 C CA . PRO A 1 93 ? -6.800 14.768 -9.732 1.00 71.62 93 PRO A CA 1
ATOM 637 C C . PRO A 1 93 ? -6.831 14.997 -11.245 1.00 71.62 93 PRO A C 1
ATOM 639 O O . PRO A 1 93 ? -7.898 15.122 -11.855 1.00 71.62 93 PRO A O 1
ATOM 642 N N . GLY A 1 94 ? -5.655 14.984 -11.864 1.00 69.56 94 GLY A N 1
ATOM 643 C CA . GLY A 1 94 ? -5.464 14.939 -13.309 1.00 69.56 94 GLY A CA 1
ATOM 644 C C . GLY A 1 94 ? -5.279 13.510 -13.828 1.00 69.56 94 GLY A C 1
ATOM 645 O O . GLY A 1 94 ? -4.763 12.631 -13.141 1.00 69.56 94 GLY A O 1
ATOM 646 N N . ILE A 1 95 ? -5.668 13.264 -15.084 1.00 71.31 95 ILE A N 1
ATOM 647 C CA . ILE A 1 95 ? -5.305 12.014 -15.774 1.00 71.31 95 ILE A CA 1
ATOM 648 C C . ILE A 1 95 ? -3.776 11.943 -15.858 1.00 71.31 95 ILE A C 1
ATOM 650 O O . ILE A 1 95 ? -3.146 12.878 -16.354 1.00 71.31 95 ILE A O 1
ATOM 654 N N . GLY A 1 96 ? -3.200 10.824 -15.415 1.00 67.88 96 GLY A N 1
ATOM 655 C CA . GLY A 1 96 ? -1.751 10.633 -15.348 1.00 67.88 96 GLY A CA 1
ATOM 656 C C . GLY A 1 96 ? -1.112 10.994 -14.007 1.00 67.88 96 GLY A C 1
ATOM 657 O O . GLY A 1 96 ? 0.100 10.837 -13.884 1.00 67.88 96 GLY A O 1
ATOM 658 N N . ASP A 1 97 ? -1.891 11.425 -13.009 1.00 76.94 97 ASP A N 1
ATOM 659 C CA . ASP A 1 97 ? -1.394 11.522 -11.636 1.00 76.94 97 ASP A CA 1
ATOM 660 C C . ASP A 1 97 ? -0.937 10.143 -11.147 1.00 76.94 97 ASP A C 1
ATOM 662 O O . ASP A 1 97 ? -1.576 9.122 -11.422 1.00 76.94 97 ASP A O 1
ATOM 666 N N . THR A 1 98 ? 0.180 10.112 -10.426 1.00 80.12 98 THR A N 1
ATOM 667 C CA . THR A 1 98 ? 0.773 8.873 -9.922 1.00 80.12 98 THR A CA 1
ATOM 668 C C . THR A 1 98 ? 0.313 8.613 -8.493 1.00 80.12 98 THR A C 1
ATOM 670 O O . THR A 1 98 ? 0.327 9.507 -7.648 1.00 80.12 98 THR A O 1
ATOM 673 N N . GLY A 1 99 ? -0.081 7.377 -8.219 1.00 85.94 99 GLY A N 1
ATOM 674 C CA . GLY A 1 99 ? -0.377 6.865 -6.892 1.00 85.94 99 GLY A CA 1
ATOM 675 C C . GLY A 1 99 ? 0.633 5.808 -6.461 1.00 85.94 99 GLY A C 1
ATOM 676 O O . GLY A 1 99 ? 1.521 5.408 -7.219 1.00 85.94 99 GLY A O 1
ATOM 677 N N . ALA A 1 100 ? 0.469 5.343 -5.231 1.00 87.25 100 ALA A N 1
ATOM 678 C CA . ALA A 1 100 ? 1.209 4.228 -4.670 1.00 87.25 100 ALA A CA 1
ATOM 679 C C . ALA A 1 100 ? 0.283 3.023 -4.498 1.00 87.25 100 ALA A C 1
ATOM 681 O O . ALA A 1 100 ? -0.881 3.157 -4.116 1.00 87.25 100 ALA A O 1
ATOM 682 N N . CYS A 1 101 ? 0.807 1.832 -4.759 1.00 88.38 101 CYS A N 1
ATOM 683 C CA . CYS A 1 101 ? 0.056 0.601 -4.571 1.00 88.38 101 CYS A CA 1
ATOM 684 C C . CYS A 1 101 ? -0.103 0.247 -3.089 1.00 88.38 101 CYS A C 1
ATOM 686 O O . CYS A 1 101 ? 0.877 -0.054 -2.408 1.00 88.38 101 CYS A O 1
ATOM 688 N N . ALA A 1 102 ? -1.346 0.212 -2.609 1.00 89.31 102 ALA A N 1
ATOM 689 C CA . ALA A 1 102 ? -1.709 -0.380 -1.329 1.00 89.31 102 ALA A CA 1
ATOM 690 C C . ALA A 1 102 ? -1.995 -1.874 -1.505 1.00 89.31 102 ALA A C 1
ATOM 692 O O . ALA A 1 102 ? -2.759 -2.275 -2.384 1.00 89.31 102 ALA A O 1
ATOM 693 N N . LYS A 1 103 ? -1.391 -2.701 -0.654 1.00 89.38 103 LYS A N 1
ATOM 694 C CA . LYS A 1 103 ? -1.538 -4.159 -0.688 1.00 89.38 103 LYS A CA 1
ATOM 695 C C . LYS A 1 103 ? -2.954 -4.580 -0.278 1.00 89.38 103 LYS A C 1
ATOM 697 O O . LYS A 1 103 ? -3.525 -4.007 0.652 1.00 89.38 103 LYS A O 1
ATOM 702 N N . ALA A 1 104 ? -3.498 -5.594 -0.946 1.00 92.06 104 ALA A N 1
ATOM 703 C CA . ALA A 1 104 ? -4.692 -6.293 -0.488 1.00 92.06 104 ALA A CA 1
ATOM 704 C C . ALA A 1 104 ? -4.413 -7.063 0.815 1.00 92.06 104 ALA A C 1
ATOM 706 O O . ALA A 1 104 ? -3.302 -7.545 1.045 1.00 92.06 104 ALA A O 1
ATOM 707 N N . CYS A 1 105 ? -5.431 -7.193 1.656 1.00 94.19 105 CYS A N 1
ATOM 708 C CA . CYS A 1 105 ? -5.338 -7.878 2.940 1.00 94.19 105 CYS A CA 1
ATOM 709 C C . CYS A 1 105 ? -6.621 -8.649 3.246 1.00 94.19 105 CYS A C 1
ATOM 711 O O . CYS A 1 105 ? -7.717 -8.296 2.807 1.00 94.19 105 CYS A O 1
ATOM 713 N N . THR A 1 106 ? -6.464 -9.716 4.010 1.00 94.88 106 THR A N 1
ATOM 714 C CA . THR A 1 106 ? -7.538 -10.551 4.552 1.00 94.88 106 THR A CA 1
ATOM 715 C C . THR A 1 106 ? -7.564 -10.528 6.074 1.00 94.88 106 THR A C 1
ATOM 717 O O . THR A 1 106 ? -8.577 -10.882 6.671 1.00 94.88 106 THR A O 1
ATOM 720 N N . THR A 1 107 ? -6.486 -10.055 6.692 1.00 94.12 107 THR A N 1
ATOM 721 C CA . THR A 1 107 ? -6.334 -9.846 8.129 1.00 94.12 107 THR A CA 1
ATOM 722 C C . THR A 1 107 ? -5.668 -8.492 8.381 1.00 94.12 107 THR A C 1
ATOM 724 O O . THR A 1 107 ? -5.103 -7.876 7.475 1.00 94.12 107 THR A O 1
ATOM 727 N N . HIS A 1 108 ? -5.717 -7.988 9.611 1.00 92.44 108 HIS A N 1
ATOM 728 C CA . HIS A 1 108 ? -5.021 -6.747 9.951 1.00 92.44 108 HIS A CA 1
ATOM 729 C C . HIS A 1 108 ? -3.495 -6.886 9.939 1.00 92.44 108 HIS A C 1
ATOM 731 O O . HIS A 1 108 ? -2.825 -5.898 9.648 1.00 92.44 108 HIS A O 1
ATOM 737 N N . GLY A 1 109 ? -2.940 -8.068 10.223 1.00 89.94 109 GLY A N 1
ATOM 738 C CA . GLY A 1 109 ? -1.485 -8.259 10.244 1.00 89.94 109 GLY A CA 1
ATOM 739 C C . GLY A 1 109 ? -0.866 -8.493 8.857 1.00 89.94 109 GLY A C 1
ATOM 740 O O . GLY A 1 109 ? 0.337 -8.289 8.693 1.00 89.94 109 GLY A O 1
ATOM 741 N N . ASP A 1 110 ? -1.678 -8.746 7.819 1.00 90.88 110 ASP A N 1
ATOM 742 C CA . ASP A 1 110 ? -1.243 -8.668 6.414 1.00 90.88 110 ASP A CA 1
ATOM 743 C C . ASP A 1 110 ? -0.636 -7.289 6.066 1.00 90.88 110 ASP A C 1
ATOM 745 O O . ASP A 1 110 ? 0.144 -7.159 5.107 1.00 90.88 110 ASP A O 1
ATOM 749 N N . CYS A 1 111 ? -0.997 -6.260 6.843 1.00 90.12 111 CYS A N 1
ATOM 750 C CA . CYS A 1 111 ? -0.507 -4.895 6.741 1.00 90.12 111 CYS A CA 1
ATOM 751 C C . CYS A 1 111 ? 0.765 -4.697 7.568 1.00 90.12 111 CYS A C 1
ATOM 753 O O . CYS A 1 111 ? 0.738 -4.214 8.692 1.00 90.12 111 CYS A O 1
ATOM 755 N N . LEU A 1 112 ? 1.905 -5.012 6.954 1.00 80.88 112 LEU A N 1
ATOM 756 C CA . LEU A 1 112 ? 3.235 -4.925 7.575 1.00 80.88 112 LEU A CA 1
ATOM 757 C C . LEU A 1 112 ? 3.697 -3.492 7.906 1.00 80.88 112 LEU A C 1
ATOM 759 O O . LEU A 1 112 ? 4.740 -3.310 8.532 1.00 80.88 112 LEU A O 1
ATOM 763 N N . MET A 1 113 ? 2.964 -2.475 7.449 1.00 77.94 113 MET A N 1
ATOM 764 C CA . MET A 1 113 ? 3.313 -1.075 7.677 1.00 77.94 113 MET A CA 1
ATOM 765 C C . MET A 1 113 ? 2.832 -0.636 9.068 1.00 77.94 113 MET A C 1
ATOM 767 O O . MET A 1 113 ? 1.662 -0.864 9.392 1.00 77.94 113 MET A O 1
ATOM 771 N N . PRO A 1 114 ? 3.672 0.048 9.868 1.00 73.62 114 PRO A N 1
ATOM 772 C CA . PRO A 1 114 ? 3.241 0.633 11.133 1.00 73.62 114 PRO A CA 1
ATOM 773 C C . PRO A 1 114 ? 2.014 1.519 10.929 1.00 73.62 114 PRO A C 1
ATOM 775 O O . PRO A 1 114 ? 1.953 2.296 9.972 1.00 73.62 114 PRO A O 1
ATOM 778 N N . HIS A 1 115 ? 1.033 1.406 11.823 1.00 81.25 115 HIS A N 1
ATOM 779 C CA . HIS A 1 115 ? -0.212 2.177 11.749 1.00 81.25 115 HIS A CA 1
ATOM 780 C C . HIS A 1 115 ? -1.027 1.983 10.456 1.00 81.25 115 HIS A C 1
ATOM 782 O O . HIS A 1 115 ? -1.874 2.824 10.141 1.00 81.25 115 HIS A O 1
ATOM 788 N N . ALA A 1 116 ? -0.796 0.915 9.692 1.00 88.75 116 ALA A N 1
ATOM 789 C CA . ALA A 1 116 ? -1.711 0.491 8.644 1.00 88.75 116 ALA A CA 1
ATOM 790 C C . ALA A 1 116 ? -2.656 -0.586 9.174 1.00 88.75 116 ALA A C 1
ATOM 792 O O . ALA A 1 116 ? -2.312 -1.376 10.048 1.00 88.75 116 ALA A O 1
ATOM 793 N N . SER A 1 117 ? -3.869 -0.617 8.634 1.00 93.31 117 SER A N 1
ATOM 794 C CA . SER A 1 117 ? -4.859 -1.629 8.984 1.00 93.31 117 SER A CA 1
ATOM 795 C C . SER A 1 117 ? -5.660 -2.042 7.760 1.00 93.31 117 SER A C 1
ATOM 797 O O . SER A 1 117 ? -5.883 -1.243 6.843 1.00 93.31 117 SER A O 1
ATOM 799 N N . CYS A 1 118 ? -6.100 -3.299 7.751 1.00 95.12 118 CYS A N 1
ATOM 800 C CA . CYS A 1 118 ? -6.982 -3.785 6.707 1.00 95.12 118 CYS A CA 1
ATOM 801 C C . CYS A 1 118 ? -8.337 -3.074 6.754 1.00 95.12 118 CYS A C 1
ATOM 803 O O . CYS A 1 118 ? -9.062 -3.168 7.740 1.00 95.12 118 CYS A O 1
ATOM 805 N N . THR A 1 119 ? -8.658 -2.333 5.695 1.00 93.56 119 THR A N 1
ATOM 806 C CA . THR A 1 119 ? -9.881 -1.530 5.594 1.00 93.56 119 THR A CA 1
ATOM 807 C C . THR A 1 119 ? -10.721 -2.023 4.425 1.00 93.56 119 THR A C 1
ATOM 809 O O . THR A 1 119 ? -10.213 -2.249 3.324 1.00 93.56 119 THR A O 1
ATOM 812 N N . PHE A 1 120 ? -12.028 -2.153 4.630 1.00 93.06 120 PHE A N 1
ATOM 813 C CA . PHE A 1 120 ? -12.963 -2.415 3.545 1.00 93.06 120 PHE A CA 1
ATOM 814 C C . PHE A 1 120 ? -13.270 -1.153 2.746 1.00 93.06 120 PHE A C 1
ATOM 816 O O . PHE A 1 120 ? -13.668 -0.123 3.288 1.00 93.06 120 PHE A O 1
ATOM 823 N N . VAL A 1 121 ? -13.169 -1.280 1.428 1.00 89.50 121 VAL A N 1
ATOM 824 C CA . VAL A 1 121 ? -13.445 -0.196 0.474 1.00 89.50 121 VAL A CA 1
ATOM 825 C C . VAL A 1 121 ? -14.566 -0.562 -0.504 1.00 89.50 121 VAL A C 1
ATOM 827 O O . VAL A 1 121 ? -14.636 -0.023 -1.603 1.00 89.50 121 VAL A O 1
ATOM 830 N N . GLY A 1 122 ? -15.449 -1.494 -0.123 1.00 88.62 122 GLY A N 1
ATOM 831 C CA . GLY A 1 122 ? -16.545 -1.954 -0.983 1.00 88.62 122 GLY A CA 1
ATOM 832 C C . GLY A 1 122 ? -16.249 -3.217 -1.795 1.00 88.62 122 GLY A C 1
ATOM 833 O O . GLY A 1 122 ? -17.013 -3.517 -2.707 1.00 88.62 122 GLY A O 1
ATOM 834 N N . GLN A 1 123 ? -15.169 -3.947 -1.490 1.00 85.62 123 GLN A N 1
ATOM 835 C CA . GLN A 1 123 ? -14.818 -5.212 -2.149 1.00 85.62 123 GLN A CA 1
ATOM 836 C C . GLN A 1 123 ? -15.070 -6.405 -1.229 1.00 85.62 123 GLN A C 1
ATOM 838 O O . GLN A 1 123 ? -14.563 -6.446 -0.114 1.00 85.62 123 GLN A O 1
ATOM 843 N N . GLU A 1 124 ? -15.849 -7.383 -1.693 1.00 84.88 124 GLU A N 1
ATOM 844 C CA . GLU A 1 124 ? -16.272 -8.524 -0.862 1.00 84.88 124 GLU A CA 1
ATOM 845 C C . GLU A 1 124 ? -15.140 -9.516 -0.553 1.00 84.88 124 GLU A C 1
ATOM 847 O O . GLU A 1 124 ? -15.217 -10.235 0.439 1.00 84.88 124 GLU A O 1
ATOM 852 N N . SER A 1 125 ? -14.105 -9.589 -1.396 1.00 86.50 125 SER A N 1
ATOM 853 C CA . SER A 1 125 ? -13.061 -10.616 -1.286 1.00 86.50 125 SER A CA 1
ATOM 854 C C . SER A 1 125 ? -11.916 -10.269 -0.338 1.00 86.50 125 SER A C 1
ATOM 856 O O . SER A 1 125 ? -11.271 -11.181 0.173 1.00 86.50 125 SER A O 1
ATOM 858 N N . ASN A 1 126 ? -11.616 -8.983 -0.153 1.00 92.81 126 ASN A N 1
ATOM 859 C CA . ASN A 1 126 ? -10.455 -8.508 0.595 1.00 92.81 126 ASN A CA 1
ATOM 860 C C . ASN A 1 126 ? -10.603 -7.028 0.957 1.00 92.81 126 ASN A C 1
ATOM 862 O O . ASN A 1 126 ? -11.317 -6.273 0.293 1.00 92.81 126 ASN A O 1
ATOM 866 N N . GLY A 1 127 ? -9.861 -6.613 1.977 1.00 93.69 127 GLY A N 1
ATOM 867 C CA . GLY A 1 127 ? -9.600 -5.211 2.256 1.00 93.69 127 GLY A CA 1
ATOM 868 C C . GLY A 1 127 ? -8.320 -4.744 1.580 1.00 93.69 127 GLY A C 1
ATOM 869 O O . GLY A 1 127 ? -7.692 -5.472 0.801 1.00 93.69 127 GLY A O 1
ATOM 870 N N . PHE A 1 128 ? -7.922 -3.522 1.917 1.00 93.31 128 PHE A N 1
ATOM 871 C CA . PHE A 1 128 ? -6.627 -2.963 1.547 1.00 93.31 128 PHE A CA 1
ATOM 872 C C . PHE A 1 128 ? -5.969 -2.311 2.757 1.00 93.31 128 PHE A C 1
ATOM 874 O O . PHE A 1 128 ? -6.651 -1.799 3.648 1.00 93.31 128 PHE A O 1
ATOM 881 N N . CYS A 1 129 ? -4.642 -2.346 2.790 1.00 92.00 129 CYS A N 1
ATOM 882 C CA . CYS A 1 129 ? -3.862 -1.751 3.863 1.00 92.00 129 CYS A CA 1
ATOM 883 C C . CYS A 1 129 ? -3.860 -0.229 3.742 1.00 92.00 129 CYS A C 1
ATOM 885 O O . CYS A 1 129 ? -3.169 0.332 2.892 1.00 92.00 129 CYS A O 1
ATOM 887 N N . ILE A 1 130 ? -4.633 0.430 4.606 1.00 88.94 130 ILE A N 1
ATOM 888 C CA . ILE A 1 130 ? -4.767 1.888 4.653 1.00 88.94 130 ILE A CA 1
ATOM 889 C C . ILE A 1 130 ? -4.167 2.410 5.960 1.00 88.94 130 ILE A C 1
ATOM 891 O O . ILE A 1 130 ? -4.342 1.812 7.025 1.00 88.94 130 ILE A O 1
ATOM 895 N N . PHE A 1 131 ? -3.453 3.531 5.870 1.00 86.25 131 PHE A N 1
ATOM 896 C CA . PHE A 1 131 ? -2.853 4.209 7.015 1.00 86.25 131 PHE A CA 1
ATOM 897 C C . PHE A 1 131 ? -3.876 4.953 7.873 1.00 86.25 131 PHE A C 1
ATOM 899 O O . PHE A 1 131 ? -4.892 5.447 7.386 1.00 86.25 131 PHE A O 1
ATOM 906 N N . GLY A 1 132 ? -3.527 5.118 9.147 1.00 83.81 132 GLY A N 1
ATOM 907 C CA . GLY A 1 132 ? -4.221 6.011 10.070 1.00 83.81 132 GLY A CA 1
ATOM 908 C C . GLY A 1 132 ? -5.552 5.470 10.598 1.00 83.81 132 GLY A C 1
ATOM 909 O O . GLY A 1 132 ? -6.539 6.210 10.559 1.00 83.81 132 GLY A O 1
ATOM 910 N N . PRO A 1 133 ? -5.613 4.225 11.119 1.00 87.88 133 PRO A N 1
ATOM 911 C CA . PRO A 1 133 ? -6.757 3.807 11.914 1.00 87.88 133 PRO A CA 1
ATOM 912 C C . PRO A 1 133 ? -6.946 4.784 13.077 1.00 87.88 133 PRO A C 1
ATOM 914 O O . PRO A 1 133 ? -5.986 5.292 13.671 1.00 87.88 133 PRO A O 1
ATOM 917 N N . THR A 1 134 ? -8.204 5.071 13.397 1.00 93.50 134 THR A N 1
ATOM 918 C CA . THR A 1 134 ? -8.529 5.980 14.498 1.00 93.50 134 THR A CA 1
ATOM 919 C C . THR A 1 134 ? -8.064 5.346 15.807 1.00 93.50 134 THR A C 1
ATOM 921 O O . THR A 1 134 ? -8.409 4.206 16.093 1.00 93.50 134 THR A O 1
ATOM 924 N N . LYS A 1 135 ? -7.277 6.059 16.619 1.00 94.69 135 LYS A N 1
ATOM 925 C CA . LYS A 1 135 ? -6.917 5.585 17.965 1.00 94.69 135 LYS A CA 1
ATOM 926 C C . LYS A 1 135 ? -8.147 5.624 18.873 1.00 94.69 135 LYS A C 1
ATOM 928 O O . LYS A 1 135 ? -8.879 6.610 18.843 1.00 94.69 135 LYS A O 1
ATOM 933 N N . CYS A 1 136 ? -8.323 4.616 19.724 1.00 96.62 136 CYS A N 1
ATOM 934 C CA . CYS A 1 136 ? -9.453 4.525 20.656 1.00 96.62 136 CYS A CA 1
ATOM 935 C C . CYS A 1 136 ? -9.028 4.393 22.130 1.00 96.62 136 CYS A C 1
ATOM 937 O O . CYS A 1 136 ? -9.384 3.427 22.805 1.00 96.62 136 CYS A O 1
ATOM 939 N N . PRO A 1 137 ? -8.279 5.366 22.686 1.00 96.94 137 PRO A N 1
ATOM 940 C CA . PRO A 1 137 ? -7.788 5.298 24.066 1.00 96.94 137 PRO A CA 1
ATOM 941 C C . PRO A 1 137 ? -8.899 5.266 25.128 1.00 96.94 137 PRO A C 1
ATOM 943 O O . PRO A 1 137 ? -8.629 4.933 26.281 1.00 96.94 137 PRO A O 1
ATOM 946 N N . ARG A 1 138 ? -10.139 5.634 24.780 1.00 96.94 138 ARG A N 1
ATOM 947 C CA . ARG A 1 138 ? -11.319 5.561 25.658 1.00 96.94 138 ARG A CA 1
ATOM 948 C C . ARG A 1 138 ? -12.258 4.413 25.270 1.00 96.94 138 ARG A C 1
ATOM 950 O O . ARG A 1 138 ? -13.411 4.393 25.704 1.00 96.94 138 ARG A O 1
ATOM 957 N N . GLY A 1 139 ? -11.775 3.458 24.475 1.00 96.69 139 GLY A N 1
ATOM 958 C CA . GLY A 1 139 ? -12.525 2.291 24.023 1.00 96.69 139 GLY A CA 1
ATOM 959 C C . GLY A 1 139 ? -13.456 2.583 22.843 1.00 96.69 139 GLY A C 1
ATOM 960 O O . GLY A 1 139 ? -13.311 3.575 22.132 1.00 96.69 139 GLY A O 1
ATOM 961 N N . GLN A 1 140 ? -14.458 1.718 22.660 1.00 97.19 140 GLN A N 1
ATOM 962 C CA . GLN A 1 140 ? -15.363 1.703 21.500 1.00 97.19 140 GLN A CA 1
ATOM 963 C C . GLN A 1 140 ? -16.029 3.050 21.171 1.00 97.19 140 GLN A C 1
ATOM 965 O O . GLN A 1 140 ? -16.346 3.306 20.015 1.00 97.19 140 GLN A O 1
ATOM 970 N N . GLY A 1 141 ? -16.243 3.922 22.161 1.00 96.94 141 GLY A N 1
ATOM 971 C CA . GLY A 1 141 ? -16.866 5.234 21.949 1.00 96.94 141 GLY A CA 1
ATOM 972 C C . GLY A 1 141 ? -16.044 6.198 21.085 1.00 96.94 141 GLY A C 1
ATOM 973 O O . GLY A 1 141 ? -16.593 7.189 20.610 1.00 96.94 141 GLY A O 1
ATOM 974 N N . ASP A 1 142 ? -14.755 5.918 20.878 1.00 97.19 142 ASP A N 1
ATOM 975 C CA . ASP A 1 142 ? -13.898 6.677 19.964 1.00 97.19 142 ASP A CA 1
ATOM 976 C C . ASP A 1 142 ? -14.030 6.202 18.499 1.00 97.19 142 ASP A C 1
ATOM 978 O O . ASP A 1 142 ? -13.632 6.928 17.587 1.00 97.19 142 ASP A O 1
ATOM 982 N N . CYS A 1 143 ? -14.616 5.023 18.253 1.00 96.44 143 CYS A N 1
ATOM 983 C CA . CYS A 1 143 ? -14.798 4.472 16.911 1.00 96.44 143 CYS A CA 1
ATOM 984 C C . CYS A 1 143 ? -16.092 4.993 16.283 1.00 96.44 143 CYS A C 1
ATOM 986 O O . CYS A 1 143 ? -17.197 4.741 16.767 1.00 96.44 143 CYS A O 1
ATOM 988 N N . GLY A 1 144 ? -15.943 5.771 15.211 1.00 93.06 144 GLY A N 1
ATOM 989 C CA . GLY A 1 144 ? -17.044 6.499 14.583 1.00 93.06 144 GLY A CA 1
ATOM 990 C C . GLY A 1 144 ? -17.669 5.795 13.382 1.00 93.06 144 GLY A C 1
ATOM 991 O O . GLY A 1 144 ? -18.759 6.191 12.962 1.00 93.06 144 GLY A O 1
ATOM 992 N N . ARG A 1 145 ? -17.003 4.790 12.796 1.00 91.00 145 ARG A N 1
ATOM 993 C CA . ARG A 1 145 ? -17.522 4.098 11.611 1.00 91.00 145 ARG A CA 1
ATOM 994 C C . ARG A 1 145 ? -18.249 2.817 12.001 1.00 91.00 145 ARG A C 1
ATOM 996 O O . ARG A 1 145 ? -17.892 2.122 12.947 1.00 91.00 145 ARG A O 1
ATOM 1003 N N . ALA A 1 146 ? -19.302 2.506 11.251 1.00 92.06 146 ALA A N 1
ATOM 1004 C CA . ALA A 1 146 ? -20.039 1.264 11.431 1.00 92.06 146 ALA A CA 1
ATOM 1005 C C . ALA A 1 146 ? -19.148 0.060 11.083 1.00 92.06 146 ALA A C 1
ATOM 1007 O O . ALA A 1 146 ? -18.518 0.051 10.024 1.00 92.06 146 ALA A O 1
ATOM 1008 N N . GLY A 1 147 ? -19.143 -0.949 11.956 1.00 91.56 147 GLY A N 1
ATOM 1009 C CA . GLY A 1 147 ? -18.317 -2.149 11.807 1.00 91.56 147 GLY A CA 1
ATOM 1010 C C . GLY A 1 147 ? -16.864 -1.978 12.258 1.00 91.56 147 GLY A C 1
ATOM 1011 O O . GLY A 1 147 ? -16.056 -2.851 11.977 1.00 91.56 147 GLY A O 1
ATOM 1012 N N . GLU A 1 148 ? -16.506 -0.879 12.930 1.00 95.50 148 GLU A N 1
ATOM 1013 C CA . GLU A 1 148 ? -15.215 -0.777 13.622 1.00 95.50 148 GLU A CA 1
ATOM 1014 C C . GLU A 1 148 ? -15.329 -1.287 15.064 1.00 95.50 148 GLU A C 1
ATOM 1016 O O . GLU A 1 148 ? -16.284 -0.951 15.770 1.00 95.50 148 GLU A O 1
ATOM 1021 N N . VAL A 1 149 ? -14.324 -2.029 15.529 1.00 96.38 149 VAL A N 1
ATOM 1022 C CA . VAL A 1 149 ? -14.136 -2.414 16.933 1.00 96.38 149 VAL A CA 1
ATOM 1023 C C . VAL A 1 149 ? -12.869 -1.765 17.465 1.00 96.38 149 VAL A C 1
ATOM 1025 O O . VAL A 1 149 ? -11.851 -1.716 16.778 1.00 96.38 149 VAL A O 1
ATOM 1028 N N . CYS A 1 150 ? -12.906 -1.290 18.704 1.00 96.56 150 CYS A N 1
ATOM 1029 C CA . CYS A 1 150 ? -11.683 -0.910 19.395 1.00 96.56 150 CYS A CA 1
ATOM 1030 C C . CYS A 1 150 ? -10.936 -2.175 19.839 1.00 96.56 150 CYS A C 1
ATOM 1032 O O . CYS A 1 150 ? -11.426 -2.902 20.705 1.00 96.56 150 CYS A O 1
ATOM 1034 N N . ALA A 1 151 ? -9.771 -2.434 19.249 1.00 94.88 151 ALA A N 1
ATOM 1035 C CA . ALA A 1 151 ? -8.938 -3.592 19.547 1.00 94.88 151 ALA A CA 1
ATOM 1036 C C . ALA A 1 151 ? -7.543 -3.167 20.018 1.00 94.88 151 ALA A C 1
ATOM 1038 O O . ALA A 1 151 ? -6.972 -2.197 19.516 1.00 94.88 151 ALA A O 1
ATOM 1039 N N . GLU A 1 152 ? -6.987 -3.915 20.972 1.00 92.94 152 GLU A N 1
ATOM 1040 C CA . GLU A 1 152 ? -5.601 -3.742 21.410 1.00 92.94 152 GLU A CA 1
ATOM 1041 C C . GLU A 1 152 ? -4.637 -4.252 20.336 1.00 92.94 152 GLU A C 1
ATOM 1043 O O . GLU A 1 152 ? -4.784 -5.360 19.819 1.00 92.94 152 GLU A O 1
ATOM 1048 N N . THR A 1 153 ? -3.631 -3.441 20.019 1.00 89.38 153 THR A N 1
ATOM 1049 C CA . THR A 1 153 ? -2.568 -3.770 19.063 1.00 89.38 153 THR A CA 1
ATOM 1050 C C . THR A 1 153 ? -1.202 -3.441 19.672 1.00 89.38 153 THR A C 1
ATOM 1052 O O . THR A 1 153 ? -1.142 -2.731 20.681 1.00 89.38 153 THR A O 1
ATOM 1055 N N . PRO A 1 154 ? -0.081 -3.883 19.073 1.00 86.75 154 PRO A N 1
ATOM 1056 C CA . PRO A 1 154 ? 1.253 -3.457 19.505 1.00 86.75 154 PRO A CA 1
ATOM 1057 C C . PRO A 1 154 ? 1.457 -1.929 19.521 1.00 86.75 154 PRO A C 1
ATOM 1059 O O . PRO A 1 154 ? 2.256 -1.432 20.312 1.00 86.75 154 PRO A O 1
ATOM 1062 N N . ASP A 1 155 ? 0.696 -1.188 18.708 1.00 85.50 155 ASP A N 1
ATOM 1063 C CA . ASP A 1 155 ? 0.729 0.279 18.617 1.00 85.50 155 ASP A CA 1
ATOM 1064 C C . ASP A 1 155 ? -0.265 0.975 19.579 1.00 85.50 155 ASP A C 1
ATOM 1066 O O . ASP A 1 155 ? -0.394 2.206 19.577 1.00 85.50 155 ASP A O 1
ATOM 1070 N N . GLY A 1 156 ? -0.977 0.198 20.405 1.00 91.06 156 GLY A N 1
ATOM 1071 C CA . GLY A 1 156 ? -2.044 0.643 21.305 1.00 91.06 156 GLY A CA 1
ATOM 1072 C C . GLY A 1 156 ? -3.459 0.351 20.779 1.00 91.06 156 GLY A C 1
ATOM 1073 O O . GLY A 1 156 ? -3.617 -0.346 19.773 1.00 91.06 156 GLY A O 1
ATOM 1074 N N . PRO A 1 157 ? -4.507 0.868 21.446 1.00 94.12 157 PRO A N 1
ATOM 1075 C CA . PRO A 1 157 ? -5.893 0.618 21.061 1.00 94.12 157 PRO A CA 1
ATOM 1076 C C . PRO A 1 157 ? -6.269 1.376 19.781 1.00 94.12 157 PRO A C 1
ATOM 1078 O O . PRO A 1 157 ? -6.199 2.613 19.728 1.00 94.12 157 PRO A O 1
ATOM 1081 N N . LEU A 1 158 ? -6.697 0.637 18.756 1.00 94.94 158 LEU A N 1
ATOM 1082 C CA . LEU A 1 158 ? -7.070 1.146 17.432 1.00 94.94 158 LEU A CA 1
ATOM 1083 C C . LEU A 1 158 ? -8.488 0.703 17.045 1.00 94.94 158 LEU A C 1
ATOM 1085 O O . LEU A 1 158 ? -8.911 -0.405 17.363 1.00 94.94 158 LEU A O 1
ATOM 1089 N N . CYS A 1 159 ? -9.213 1.564 16.334 1.00 96.19 159 CYS A N 1
ATOM 1090 C CA . CYS A 1 159 ? -10.474 1.232 15.679 1.00 96.19 159 CYS A CA 1
ATOM 1091 C C . CYS A 1 159 ? -10.179 0.445 14.405 1.00 96.19 159 CYS A C 1
ATOM 1093 O O . CYS A 1 159 ? -9.650 0.998 13.438 1.00 96.19 159 CYS A O 1
ATOM 1095 N N . LEU A 1 160 ? -10.502 -0.841 14.435 1.00 95.50 160 LEU A N 1
ATOM 1096 C CA . LEU A 1 160 ? -10.222 -1.808 13.386 1.00 95.50 160 LEU A CA 1
ATOM 1097 C C . LEU A 1 160 ? -11.522 -2.341 12.790 1.00 95.50 160 LEU A C 1
ATOM 1099 O O . LEU A 1 160 ? -12.506 -2.524 13.497 1.00 95.50 160 LEU A O 1
ATOM 1103 N N . ASP A 1 161 ? -11.532 -2.582 11.487 1.00 95.19 161 ASP A N 1
ATOM 1104 C CA . ASP A 1 161 ? -12.688 -3.111 10.767 1.00 95.19 161 ASP A CA 1
ATOM 1105 C C . ASP A 1 161 ? -12.949 -4.581 11.146 1.00 95.19 161 ASP A C 1
ATOM 1107 O O . ASP A 1 161 ? -12.156 -5.463 10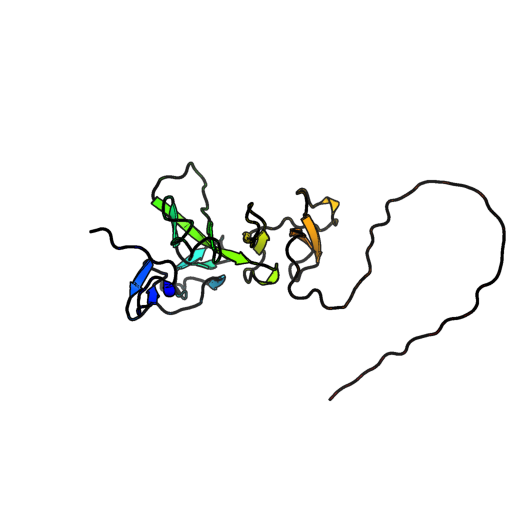.831 1.00 95.19 161 ASP A O 1
ATOM 1111 N N . GLU A 1 162 ? -14.085 -4.858 11.792 1.00 95.12 162 GLU A N 1
ATOM 1112 C CA . GLU A 1 162 ? -14.427 -6.162 12.382 1.00 95.12 162 GLU A CA 1
ATOM 1113 C C . GLU A 1 162 ? -14.485 -7.319 11.374 1.00 95.12 162 GLU A C 1
ATOM 1115 O O . GLU A 1 162 ? -14.517 -8.488 11.762 1.00 95.12 162 GLU A O 1
ATOM 1120 N N . ARG A 1 163 ? -14.519 -7.004 10.073 1.00 95.06 163 ARG A N 1
ATOM 1121 C CA . ARG A 1 163 ? -14.527 -8.003 8.999 1.00 95.06 163 ARG A CA 1
ATOM 1122 C C . ARG A 1 163 ? -13.177 -8.698 8.839 1.00 95.06 163 ARG A C 1
ATOM 1124 O O . ARG A 1 163 ? -13.150 -9.794 8.280 1.00 95.06 163 ARG A O 1
ATOM 1131 N N . TYR A 1 164 ? -12.087 -8.095 9.314 1.00 94.88 164 TYR A N 1
ATOM 1132 C CA . TYR A 1 164 ? -10.742 -8.654 9.206 1.00 94.88 164 TYR A CA 1
ATOM 1133 C C . TYR A 1 164 ? -10.213 -9.015 10.601 1.00 94.88 164 TYR A C 1
ATOM 1135 O O . TYR A 1 164 ? -10.239 -8.190 11.510 1.00 94.88 164 TYR A O 1
ATOM 1143 N N . PRO A 1 165 ? -9.738 -10.249 10.828 1.00 93.31 165 PRO A N 1
ATOM 1144 C CA . PRO A 1 165 ? -9.191 -10.632 12.124 1.00 93.31 165 PRO A CA 1
ATOM 1145 C C . PRO A 1 165 ? -7.787 -10.045 12.338 1.00 93.31 165 PRO A C 1
ATOM 1147 O O . PRO A 1 165 ? -7.079 -9.710 11.389 1.00 93.31 165 PRO A O 1
ATOM 1150 N N . LEU A 1 166 ? -7.356 -9.959 13.597 1.00 90.12 166 LEU A N 1
ATOM 1151 C CA . LEU A 1 166 ? -5.940 -9.803 13.946 1.00 90.12 166 LEU A CA 1
ATOM 1152 C C . LEU A 1 166 ? -5.228 -11.151 13.731 1.00 90.12 166 LEU A C 1
ATOM 1154 O O . LEU A 1 166 ? -5.768 -12.184 14.130 1.00 90.12 166 LEU A O 1
ATOM 1158 N N . ASP A 1 167 ? -4.031 -11.145 13.132 1.00 77.19 167 ASP A N 1
ATOM 1159 C CA . ASP A 1 167 ? -3.283 -12.376 12.790 1.00 77.19 167 ASP A CA 1
ATOM 1160 C C . ASP A 1 167 ? -2.896 -13.233 13.997 1.00 77.19 167 ASP A C 1
ATOM 1162 O O . ASP A 1 167 ? -2.655 -14.427 13.862 1.00 77.19 167 ASP A O 1
ATOM 1166 N N . ASP A 1 168 ? -2.958 -12.645 15.186 1.00 60.81 168 ASP A N 1
ATOM 1167 C CA . ASP A 1 168 ? -2.760 -13.320 16.453 1.00 60.81 168 ASP A CA 1
ATOM 1168 C C . ASP A 1 168 ? -3.895 -12.967 17.415 1.00 60.81 168 ASP A C 1
ATOM 1170 O O . ASP A 1 168 ? -3.671 -12.475 18.523 1.00 60.81 168 ASP A O 1
ATOM 1174 N N . ALA A 1 169 ? -5.136 -13.310 17.057 1.00 50.66 169 ALA A N 1
ATOM 1175 C CA . ALA A 1 169 ? -6.094 -13.715 18.084 1.00 50.66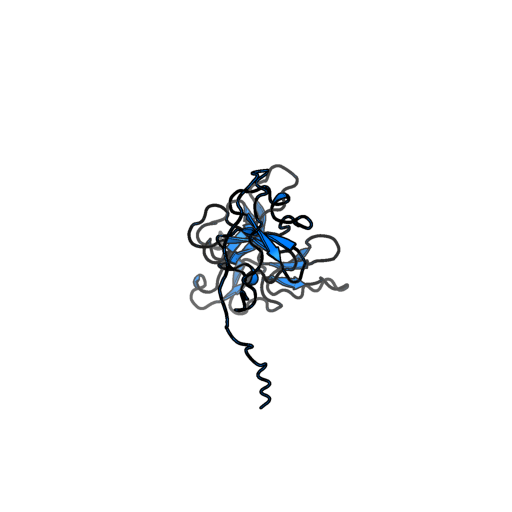 169 ALA A CA 1
ATOM 1176 C C . ALA A 1 169 ? -5.585 -15.020 18.730 1.00 50.66 169 ALA A C 1
ATOM 1178 O O . ALA A 1 169 ? -6.177 -16.092 18.595 1.00 50.66 169 ALA A O 1
ATOM 1179 N N . GLY A 1 170 ? -4.434 -14.938 19.406 1.00 43.19 170 GLY A N 1
ATOM 1180 C CA . GLY A 1 170 ? -3.967 -15.957 20.315 1.00 43.19 170 GLY A CA 1
ATOM 1181 C C . GLY A 1 170 ? -5.132 -16.309 21.226 1.00 43.19 170 GLY A C 1
ATOM 1182 O O . GLY A 1 170 ? -5.914 -15.447 21.624 1.00 43.19 170 GLY A O 1
ATOM 1183 N N . ALA A 1 171 ? -5.277 -17.593 21.517 1.00 42.22 171 ALA A N 1
ATOM 1184 C CA . ALA A 1 171 ? -6.321 -18.158 22.359 1.00 42.22 171 ALA A CA 1
ATOM 1185 C C . ALA A 1 171 ? -6.242 -17.696 23.840 1.00 42.22 171 ALA A C 1
ATOM 1187 O O . ALA A 1 171 ? -6.338 -18.511 24.753 1.00 42.22 171 ALA A O 1
ATOM 1188 N N . GLY A 1 172 ? -6.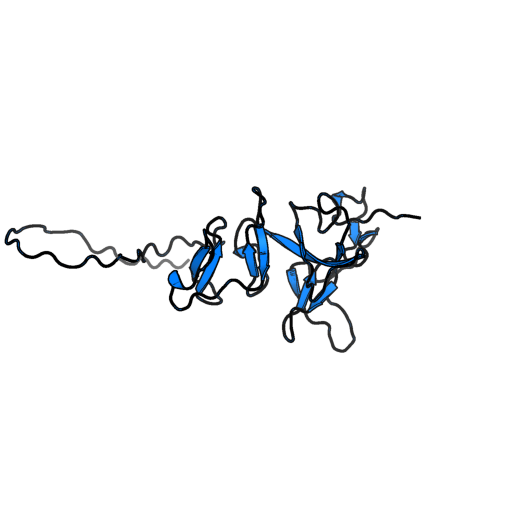041 -16.405 24.108 1.00 45.12 172 GLY A N 1
ATOM 1189 C CA . GLY A 1 172 ? -5.852 -15.830 25.429 1.00 45.12 172 GLY A CA 1
ATOM 1190 C C . GLY A 1 172 ? -6.607 -14.515 25.569 1.00 45.12 172 GLY A C 1
ATOM 1191 O O . GLY A 1 172 ? -6.111 -13.473 25.162 1.00 45.12 172 GLY A O 1
ATOM 1192 N N . GLY A 1 173 ? -7.781 -14.577 26.203 1.00 40.19 173 GLY A N 1
ATOM 1193 C CA . GLY A 1 173 ? -8.441 -13.400 26.768 1.00 40.19 173 GLY A CA 1
ATOM 1194 C C . GLY A 1 173 ? -9.867 -13.150 26.2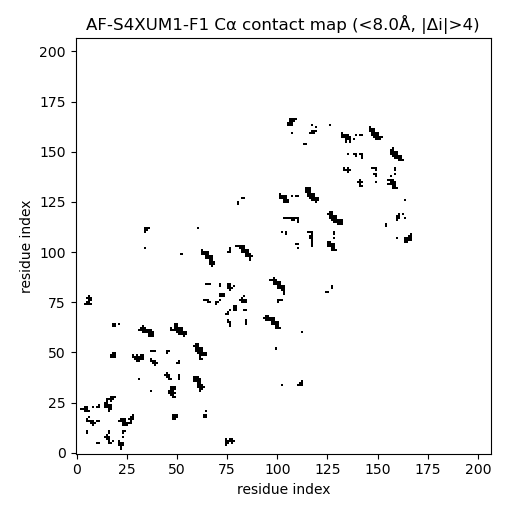93 1.00 40.19 173 GLY A C 1
ATOM 1195 O O . GLY A 1 173 ? -10.187 -12.058 25.840 1.00 40.19 173 GLY A O 1
ATOM 1196 N N . THR A 1 174 ? -10.769 -14.119 26.452 1.00 44.91 174 THR A N 1
ATOM 1197 C CA . THR A 1 174 ? -12.172 -13.763 26.695 1.00 44.91 174 THR A CA 1
ATOM 1198 C C . THR A 1 174 ? -12.232 -13.007 28.020 1.00 44.91 174 THR A C 1
ATOM 1200 O O . THR A 1 174 ? -12.255 -13.662 29.050 1.00 44.91 174 THR A O 1
ATOM 1203 N N . GLU A 1 175 ? -12.223 -11.675 28.031 1.00 46.31 175 GLU A N 1
ATOM 1204 C CA . GLU A 1 175 ? -12.715 -10.888 29.171 1.00 46.31 175 GLU A CA 1
ATOM 1205 C C . GLU A 1 175 ? -12.803 -9.403 28.809 1.00 46.31 175 GLU A C 1
ATOM 1207 O O . GLU A 1 175 ? -11.800 -8.732 28.593 1.00 46.31 175 GLU A O 1
ATOM 1212 N N . GLY A 1 176 ? -14.033 -8.890 28.738 1.00 42.75 176 GLY A N 1
ATOM 1213 C CA . GLY A 1 176 ? -14.275 -7.472 28.480 1.00 42.75 176 GLY A CA 1
ATOM 1214 C C . GLY A 1 176 ? -15.625 -7.127 27.865 1.00 42.75 176 GLY A C 1
ATOM 1215 O O . GLY A 1 176 ? -15.716 -6.153 27.127 1.00 42.75 176 GLY A O 1
ATOM 1216 N N . ALA A 1 177 ? -16.687 -7.893 28.140 1.00 41.41 177 ALA A 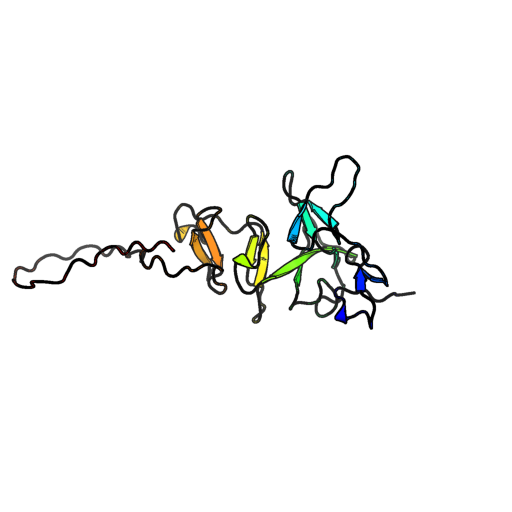N 1
ATOM 1217 C CA . ALA A 1 177 ? -18.038 -7.432 27.847 1.00 41.41 177 ALA A CA 1
ATOM 1218 C C . ALA A 1 177 ? -18.303 -6.147 28.651 1.00 41.41 177 ALA A C 1
ATOM 1220 O O . ALA A 1 177 ? -18.485 -6.189 29.869 1.00 41.41 177 ALA A O 1
ATOM 1221 N N . GLY A 1 178 ? -18.306 -5.001 27.968 1.00 39.78 178 GLY A N 1
ATOM 1222 C CA . GLY A 1 178 ? -18.792 -3.740 28.508 1.00 39.78 178 GLY A CA 1
ATOM 1223 C C . GLY A 1 178 ? -20.260 -3.890 28.893 1.00 39.78 178 GLY A C 1
ATOM 1224 O O . GLY A 1 178 ? -21.150 -3.816 28.049 1.00 39.78 178 GLY A O 1
ATOM 1225 N N . GLY A 1 179 ? -20.509 -4.139 30.178 1.00 38.09 179 GLY A N 1
ATOM 1226 C CA . GLY A 1 179 ? -21.844 -4.137 30.751 1.00 38.09 179 GLY A CA 1
ATOM 1227 C C . GLY A 1 179 ? -22.447 -2.741 30.644 1.00 38.09 179 GLY A C 1
ATOM 1228 O O . GLY A 1 179 ? -21.958 -1.793 31.258 1.00 38.09 179 GLY A O 1
ATOM 1229 N N . ALA A 1 180 ? -23.526 -2.621 29.874 1.00 42.69 180 ALA A N 1
ATOM 1230 C CA . ALA A 1 180 ? -24.382 -1.449 29.901 1.00 42.69 180 ALA A CA 1
ATOM 1231 C C . ALA A 1 180 ? -24.977 -1.293 31.310 1.00 42.69 180 ALA A C 1
ATOM 1233 O O . ALA A 1 180 ? -25.601 -2.211 31.847 1.00 42.69 180 ALA A O 1
ATOM 1234 N N . GLY A 1 181 ? -24.770 -0.121 31.910 1.00 44.47 181 GLY A N 1
ATOM 1235 C CA . GLY A 1 181 ? -25.360 0.248 33.188 1.00 44.47 181 GLY A CA 1
ATOM 1236 C C . GLY A 1 181 ? -26.887 0.232 33.121 1.00 44.47 181 GLY A C 1
ATOM 1237 O O . GLY A 1 181 ? -27.493 1.026 32.405 1.00 44.47 181 GLY A O 1
ATOM 1238 N N . GLY A 1 182 ? -27.498 -0.660 33.901 1.00 41.12 182 GLY A N 1
ATOM 1239 C CA . GLY A 1 182 ? -28.919 -0.654 34.230 1.00 41.12 182 GLY A CA 1
ATOM 1240 C C . GLY A 1 182 ? -29.115 -0.179 35.666 1.00 41.12 182 GLY A C 1
ATOM 1241 O O . GLY A 1 182 ? -28.611 -0.781 36.612 1.00 41.12 182 GLY A O 1
ATOM 1242 N N . THR A 1 183 ? -29.822 0.931 35.824 1.00 44.44 183 THR A N 1
ATOM 1243 C CA . THR A 1 183 ? -30.168 1.569 37.092 1.00 44.44 183 THR A CA 1
ATOM 1244 C C . THR A 1 183 ? -31.325 0.851 37.800 1.00 44.44 183 THR A C 1
ATOM 1246 O O . THR A 1 183 ? -32.367 0.619 37.205 1.00 44.44 183 THR A O 1
ATOM 1249 N N . GLY A 1 184 ? -31.158 0.594 39.104 1.00 47.88 184 GLY A N 1
ATOM 1250 C CA . GLY A 1 184 ? -32.218 0.646 40.126 1.00 47.88 184 GLY A CA 1
ATOM 1251 C C . GLY A 1 184 ? -33.310 -0.437 40.131 1.00 47.88 184 GLY A C 1
ATOM 1252 O O . GLY A 1 184 ? -34.209 -0.443 39.301 1.00 47.88 184 GLY A O 1
ATOM 1253 N N . GLY A 1 185 ? -33.338 -1.254 41.189 1.00 40.22 185 GLY A N 1
ATOM 1254 C CA . GLY A 1 185 ? -34.496 -2.091 41.513 1.00 40.22 185 GLY A CA 1
ATOM 1255 C C . GLY A 1 185 ? -34.343 -2.821 42.843 1.00 40.22 185 GLY A C 1
ATOM 1256 O O . GLY A 1 185 ? -33.569 -3.758 42.968 1.00 40.22 185 GLY A O 1
ATOM 1257 N N . THR A 1 186 ? -35.062 -2.344 43.848 1.00 47.81 186 THR A N 1
ATOM 1258 C CA . THR A 1 186 ? -35.064 -2.761 45.254 1.00 47.81 186 THR A CA 1
ATOM 1259 C C . THR A 1 186 ? -35.675 -4.143 45.515 1.00 47.81 186 THR A C 1
ATOM 1261 O O . THR A 1 186 ? -36.757 -4.425 45.014 1.00 47.81 186 THR A O 1
ATOM 1264 N N . GLY A 1 187 ? -35.087 -4.882 46.466 1.00 49.84 187 GLY A N 1
ATOM 1265 C CA . GLY A 1 187 ? -35.819 -5.741 47.410 1.00 49.84 187 GLY A CA 1
ATOM 1266 C C . GLY A 1 187 ? -35.963 -7.222 47.042 1.00 49.84 187 GLY A C 1
ATOM 1267 O O . GLY A 1 187 ? -36.680 -7.574 46.115 1.00 49.84 187 GLY A O 1
ATOM 1268 N N . GLY A 1 188 ? -35.364 -8.097 47.855 1.00 43.59 188 GLY A N 1
ATOM 1269 C CA . GLY A 1 188 ? -35.631 -9.537 47.821 1.00 43.59 188 GLY A CA 1
ATOM 1270 C C . GLY A 1 188 ? -34.678 -10.333 48.708 1.00 43.59 188 GLY A C 1
ATOM 1271 O O . GLY A 1 188 ? -33.533 -10.565 48.348 1.00 43.59 188 GLY A O 1
ATOM 1272 N N . THR A 1 189 ? -35.147 -10.709 49.894 1.00 50.84 189 THR A N 1
ATOM 1273 C CA . THR A 1 189 ? -34.498 -11.612 50.856 1.00 50.84 189 THR A CA 1
ATOM 1274 C C . THR A 1 189 ? -34.657 -13.086 50.464 1.00 50.84 189 THR A C 1
ATOM 1276 O O . THR A 1 189 ? -35.741 -13.462 50.026 1.00 50.84 189 THR A O 1
ATOM 1279 N N . GLY A 1 190 ? -33.649 -13.916 50.772 1.00 46.16 190 GLY A N 1
ATOM 1280 C CA . GLY A 1 190 ? -33.678 -15.393 50.697 1.00 46.16 190 GLY A CA 1
ATOM 1281 C C . GLY A 1 190 ? -33.011 -15.929 49.420 1.00 46.16 190 GLY A C 1
ATOM 1282 O O . GLY A 1 190 ? -33.147 -15.316 48.376 1.00 46.16 190 GLY A O 1
ATOM 1283 N N . GLU A 1 191 ? -32.236 -17.010 49.376 1.00 43.31 191 GLU A N 1
ATOM 1284 C CA . GLU A 1 191 ? -31.980 -18.132 50.282 1.00 43.31 191 GLU A CA 1
ATOM 1285 C C . GLU A 1 191 ? -30.578 -18.722 49.994 1.00 43.31 191 GLU A C 1
ATOM 1287 O O . GLU A 1 191 ? -29.845 -18.276 49.114 1.00 43.31 191 GLU A O 1
ATOM 1292 N N . ALA A 1 192 ? -30.208 -19.707 50.808 1.00 49.78 192 ALA A N 1
ATOM 1293 C CA . ALA A 1 192 ? -28.913 -20.358 50.924 1.00 49.78 192 ALA A CA 1
ATOM 1294 C C . ALA A 1 192 ? -28.533 -21.323 49.780 1.00 49.78 192 ALA A C 1
ATOM 1296 O O . ALA A 1 192 ? -29.390 -21.900 49.121 1.00 49.78 192 ALA A O 1
ATOM 1297 N N . GLY A 1 193 ? -27.232 -21.639 49.718 1.00 48.53 193 GLY A N 1
ATOM 1298 C CA . GLY A 1 193 ? -26.742 -22.978 49.368 1.00 48.53 193 GLY A CA 1
ATOM 1299 C C . GLY A 1 193 ? -26.091 -23.118 47.992 1.00 48.53 193 GLY A C 1
ATOM 1300 O O . GLY A 1 193 ? -26.767 -23.141 46.973 1.00 48.53 193 GLY A O 1
ATOM 1301 N N . GLY A 1 194 ? -24.770 -23.315 47.971 1.00 44.78 194 GLY A N 1
ATOM 1302 C CA . GLY A 1 194 ? -24.045 -23.684 46.754 1.00 44.78 194 GLY A CA 1
ATOM 1303 C C . GLY A 1 194 ? -22.545 -23.838 46.980 1.00 44.78 194 GLY A C 1
ATOM 1304 O O . GLY A 1 194 ? -21.771 -22.921 46.740 1.00 44.78 194 GLY A O 1
ATOM 1305 N N . THR A 1 195 ? -22.140 -24.996 47.488 1.00 49.62 195 THR A N 1
ATOM 1306 C CA . THR A 1 195 ? -20.750 -25.434 47.655 1.00 49.62 195 THR A CA 1
ATOM 1307 C C . THR A 1 195 ? -20.099 -25.851 46.331 1.00 49.62 195 THR A C 1
ATOM 1309 O O . THR A 1 195 ? -20.683 -26.655 45.612 1.00 49.62 195 THR A O 1
ATOM 1312 N N . GLY A 1 196 ? -18.828 -25.476 46.139 1.00 44.53 196 GLY A N 1
ATOM 1313 C CA . GLY A 1 196 ? -17.800 -26.355 45.557 1.00 44.53 196 GLY A CA 1
ATOM 1314 C C . GLY A 1 196 ? -17.427 -26.156 44.080 1.00 44.53 196 GLY A C 1
ATOM 1315 O O . GLY A 1 196 ? -18.285 -26.137 43.209 1.00 44.53 196 GLY A O 1
ATOM 1316 N N . GLY A 1 197 ? -16.115 -26.108 43.813 1.00 39.75 197 GLY A N 1
ATOM 1317 C CA . GLY A 1 197 ? -15.516 -26.221 42.472 1.00 39.75 197 GLY A CA 1
ATOM 1318 C C . GLY A 1 197 ? -14.248 -25.372 42.320 1.00 39.75 197 GLY A C 1
ATOM 1319 O O . GLY A 1 197 ? -14.310 -24.268 41.809 1.00 39.75 197 GLY A O 1
ATOM 1320 N N . ALA A 1 198 ? -13.150 -25.742 42.982 1.00 46.88 198 ALA A N 1
ATOM 1321 C CA . ALA A 1 198 ? -11.997 -26.434 42.382 1.00 46.88 198 ALA A CA 1
ATOM 1322 C C . ALA A 1 198 ? -10.991 -25.497 41.678 1.00 46.88 198 ALA A C 1
ATOM 1324 O O . ALA A 1 198 ? -11.176 -25.043 40.555 1.00 46.88 198 ALA A O 1
ATOM 1325 N N . SER A 1 199 ? -9.881 -25.268 42.380 1.00 51.06 199 SER A N 1
ATOM 1326 C CA . SER A 1 199 ? -8.631 -24.663 41.922 1.00 51.06 199 SER A CA 1
ATOM 1327 C C . SER A 1 199 ? -7.949 -25.514 40.842 1.00 51.06 199 SER A C 1
ATOM 1329 O O . SER A 1 199 ? -7.572 -26.656 41.113 1.00 51.06 199 SER A O 1
ATOM 1331 N N . GLY A 1 200 ? -7.757 -24.951 39.646 1.00 48.59 200 GLY A N 1
ATOM 1332 C CA . GLY A 1 200 ? -6.919 -25.512 38.582 1.00 48.59 200 GLY A CA 1
ATOM 1333 C C . GLY A 1 200 ? -5.487 -24.982 38.671 1.00 48.59 200 GLY A C 1
ATOM 1334 O O . GLY A 1 200 ? -5.272 -23.774 38.711 1.00 48.59 200 GLY A O 1
ATOM 1335 N N . ALA A 1 201 ? -4.525 -25.898 38.756 1.00 54.47 201 ALA A N 1
ATOM 1336 C CA . ALA A 1 201 ? -3.104 -25.637 38.950 1.00 54.47 201 ALA A CA 1
ATOM 1337 C C . ALA A 1 201 ? -2.384 -25.193 37.664 1.00 54.47 201 ALA A C 1
ATOM 1339 O O . ALA A 1 201 ? -2.708 -25.633 36.563 1.00 54.47 201 ALA A O 1
ATOM 1340 N N . ALA A 1 202 ? -1.351 -24.369 37.852 1.00 46.97 202 ALA A N 1
ATOM 1341 C CA . ALA A 1 202 ? -0.380 -23.971 36.844 1.00 46.97 202 ALA A CA 1
ATOM 1342 C C . ALA A 1 202 ? 0.455 -25.168 36.354 1.00 46.97 202 ALA A C 1
ATOM 1344 O O . ALA A 1 202 ? 0.995 -25.929 37.160 1.00 46.97 202 ALA A O 1
ATOM 1345 N N . GLY A 1 203 ? 0.592 -25.301 35.035 1.00 53.41 203 GLY A N 1
ATOM 1346 C CA . GLY A 1 203 ? 1.531 -26.214 34.391 1.00 53.41 203 GLY A CA 1
ATOM 1347 C C . GLY A 1 203 ? 2.705 -25.440 33.799 1.00 53.41 203 GLY A C 1
ATOM 1348 O O . GLY A 1 203 ? 2.531 -24.697 32.839 1.00 53.41 203 GLY A O 1
ATOM 1349 N N . ALA A 1 204 ? 3.892 -25.629 34.372 1.00 54.34 204 ALA A N 1
ATOM 1350 C CA . ALA A 1 204 ? 5.167 -25.287 33.754 1.00 54.34 204 ALA A CA 1
ATOM 1351 C C . ALA A 1 204 ? 5.667 -26.499 32.953 1.00 54.34 204 ALA A C 1
ATOM 1353 O O . ALA A 1 204 ? 5.670 -27.617 33.469 1.00 54.34 204 ALA A O 1
ATOM 1354 N N . GLY A 1 205 ? 6.113 -26.281 31.718 1.00 55.97 205 GLY A N 1
ATOM 1355 C CA . GLY A 1 205 ? 6.750 -27.302 30.892 1.00 55.97 205 GLY A CA 1
ATOM 1356 C C . GLY A 1 205 ? 7.842 -26.675 30.041 1.00 55.97 205 GLY A C 1
ATOM 1357 O O . GLY A 1 205 ? 7.545 -25.991 29.070 1.00 55.97 205 GLY A O 1
ATOM 1358 N N . GLY A 1 206 ? 9.093 -26.886 30.449 1.00 55.16 206 GLY A N 1
ATOM 1359 C CA . GLY A 1 206 ? 10.271 -26.690 29.613 1.00 55.16 206 GLY A CA 1
ATOM 1360 C C . GLY A 1 206 ? 10.667 -28.003 28.939 1.00 55.16 206 GLY A C 1
ATOM 1361 O O . GLY A 1 206 ? 10.469 -29.080 29.508 1.00 55.16 206 GLY A O 1
ATOM 1362 N N . GLY A 1 207 ? 11.234 -27.875 27.744 1.00 55.78 207 GLY A N 1
ATOM 1363 C CA . GLY A 1 207 ? 11.833 -28.923 26.923 1.00 55.78 207 GLY A CA 1
ATOM 1364 C C . GLY A 1 207 ? 12.383 -28.295 25.657 1.00 55.78 207 GLY A C 1
ATOM 1365 O O . GLY A 1 207 ? 11.558 -27.707 24.929 1.00 55.78 207 GLY A O 1
#

Foldseek 3Di:
DDADFAQAQVVQPQFTQALAVRHGDNDHQDADEFLDWWDQDPVRDARESHGFDDPPDPTTTHFRKDFAPPDQQDGGNRHPQFWGFDDPDPDDDDGGHIGTTWGWAQAQVVNSHPQWGFDDPPDPPTGTTDHDFQACPVFPVSADDPQWGFDQDPNGTGTHRNSHHHPPPPVDDPDDDPDDDDDDDDDDDDDDDDDDDDDDDDDDDDD

Sequence (207 aa):
MCMPSCGMDSQCAGRACDPRINLCVDEPTTGLPAGSPCEVGDEGIDPCAGWCVPFGPELGVCAGLCALGGDIANEDCGGLRSGMCVYAL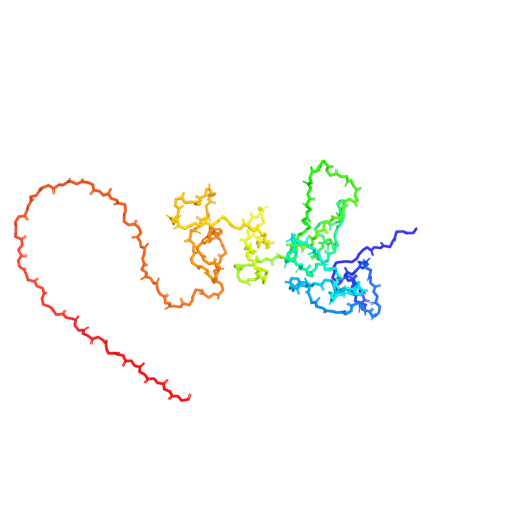DKDPGIGDTGACAKACTTHGDCLMPHASCTFVGQESNGFCIFGPTKCPRGQGDCGRAGEVCAETPDGPLCLDERYPLDDAGAGGTEGAGGAGGTGGTGGTGEAGGTGGASGAAGAGGG

Solvent-accessible surface area (backbone atoms only — not comparable to full-atom values): 12600 Å² total; per-residue (Å²): 133,90,76,76,69,30,43,37,44,91,74,26,87,90,32,31,36,15,44,68,75,27,33,62,30,89,75,46,61,73,54,43,55,72,53,35,81,38,68,70,45,99,86,69,54,61,59,18,20,31,39,58,46,71,66,66,97,87,39,23,31,12,21,37,70,25,50,44,88,57,52,55,72,65,32,29,38,39,4,67,85,44,7,43,69,43,66,91,69,96,58,88,84,55,86,66,42,71,22,39,36,29,46,36,18,72,23,30,55,68,27,74,41,87,64,28,29,29,36,77,81,88,50,94,88,42,25,30,38,41,74,70,55,52,64,14,92,81,34,58,86,56,43,86,57,90,63,46,39,53,40,84,49,101,91,44,39,27,30,38,38,68,91,35,50,61,79,71,74,58,100,73,74,96,76,78,83,80,75,78,89,77,82,86,86,85,88,83,86,84,85,84,89,87,85,88,84,81,90,82,79,88,83,88,83,87,132